Protein AF-X1HQ30-F1 (afdb_monomer_lite)

Structure (mmCIF, N/CA/C/O backbone):
data_AF-X1HQ30-F1
#
_entry.id   AF-X1HQ30-F1
#
loop_
_atom_site.group_PDB
_atom_site.id
_atom_site.type_symbol
_atom_site.label_atom_id
_atom_site.label_alt_id
_atom_site.label_comp_id
_atom_site.label_asym_id
_atom_site.label_entity_id
_atom_site.label_seq_id
_atom_site.pdbx_PDB_ins_code
_atom_site.Cartn_x
_atom_site.Cartn_y
_atom_site.Cartn_z
_atom_site.occupancy
_atom_site.B_iso_or_equiv
_atom_site.auth_seq_id
_atom_site.auth_comp_id
_atom_site.auth_asym_id
_atom_site.auth_atom_id
_atom_site.pdbx_PDB_model_num
ATOM 1 N N . LEU A 1 1 ? -11.197 10.246 1.905 1.00 65.50 1 LEU A N 1
ATOM 2 C CA . LEU A 1 1 ? -10.714 9.063 2.663 1.00 65.50 1 LEU A CA 1
ATOM 3 C C . LEU A 1 1 ? -10.738 9.294 4.175 1.00 65.50 1 LEU A C 1
ATOM 5 O O . LEU A 1 1 ? -11.510 8.618 4.845 1.00 65.50 1 LEU A O 1
ATOM 9 N N . SER A 1 2 ? -9.974 10.256 4.706 1.00 66.56 2 SER A N 1
ATOM 10 C CA . SER A 1 2 ? -9.895 10.523 6.158 1.00 66.56 2 SER A CA 1
ATOM 11 C C . SER A 1 2 ? -11.260 10.817 6.804 1.00 66.56 2 SER A C 1
ATOM 13 O O . SER A 1 2 ? -11.662 10.120 7.731 1.00 66.56 2 SER A O 1
ATOM 15 N N . PHE A 1 3 ? -12.043 11.737 6.224 1.00 69.75 3 PHE A N 1
ATOM 16 C CA . PHE A 1 3 ? -13.371 12.104 6.735 1.00 69.75 3 PHE A CA 1
ATOM 17 C C . PHE A 1 3 ? -14.317 10.905 6.902 1.00 69.75 3 PHE A C 1
ATOM 19 O O . PHE A 1 3 ? -14.949 10.760 7.944 1.00 69.75 3 PHE A O 1
ATOM 26 N N . ILE A 1 4 ? -14.377 10.013 5.906 1.00 72.12 4 ILE A N 1
ATOM 27 C CA . ILE A 1 4 ? -15.243 8.824 5.938 1.00 72.12 4 ILE A CA 1
ATOM 28 C C . ILE A 1 4 ? -14.815 7.893 7.077 1.00 72.12 4 ILE A C 1
ATOM 30 O O . ILE A 1 4 ? -15.639 7.545 7.921 1.00 72.12 4 ILE A O 1
ATOM 34 N N . ASN A 1 5 ? -13.525 7.562 7.157 1.00 76.88 5 ASN A N 1
ATOM 35 C CA . ASN A 1 5 ? -12.996 6.660 8.183 1.00 76.88 5 ASN A CA 1
ATOM 36 C C . ASN A 1 5 ? -13.192 7.223 9.598 1.00 76.88 5 ASN A C 1
ATOM 38 O O . ASN A 1 5 ? -13.652 6.520 10.494 1.00 76.88 5 ASN A O 1
ATOM 42 N N . LEU A 1 6 ? -12.923 8.512 9.796 1.00 69.50 6 LEU A N 1
ATOM 43 C CA . LEU A 1 6 ? -13.102 9.179 11.086 1.00 69.50 6 LEU A CA 1
ATOM 44 C C . LEU A 1 6 ? -14.576 9.350 11.460 1.00 69.50 6 LEU A C 1
ATOM 46 O O . LEU A 1 6 ? -14.932 9.248 12.632 1.00 69.50 6 LEU A O 1
ATOM 50 N N . SER A 1 7 ? -15.455 9.568 10.479 1.00 66.69 7 SER A N 1
ATOM 51 C CA . SER A 1 7 ? -16.901 9.612 10.714 1.00 66.69 7 SER A CA 1
ATOM 52 C C . SER A 1 7 ? -17.443 8.250 11.152 1.00 66.69 7 SER A C 1
ATOM 54 O O . SER A 1 7 ? -18.252 8.181 12.078 1.00 66.69 7 SER A O 1
ATOM 56 N N . PHE A 1 8 ? -16.940 7.165 10.556 1.00 68.50 8 PHE A N 1
ATOM 57 C CA . PHE A 1 8 ? -17.274 5.799 10.942 1.00 68.50 8 PHE A CA 1
ATOM 58 C C . PHE A 1 8 ? -16.720 5.483 12.338 1.00 68.50 8 PHE A C 1
ATOM 60 O O . PHE A 1 8 ? -17.457 5.019 13.204 1.00 68.50 8 PHE A O 1
ATOM 67 N N . ALA A 1 9 ? -15.461 5.842 12.610 1.00 66.25 9 ALA A N 1
ATOM 68 C CA . ALA A 1 9 ? -14.852 5.699 13.931 1.00 66.25 9 ALA A CA 1
ATOM 69 C C . ALA A 1 9 ? -15.630 6.453 15.017 1.00 66.25 9 ALA A C 1
ATOM 71 O O . ALA A 1 9 ? -15.835 5.925 16.106 1.00 66.25 9 ALA A O 1
ATOM 72 N N . ARG A 1 10 ? -16.135 7.653 14.710 1.00 69.56 10 ARG A N 1
ATOM 73 C CA . ARG A 1 10 ? -17.009 8.398 15.617 1.00 69.56 10 ARG A CA 1
ATOM 74 C C . ARG A 1 10 ? -18.350 7.695 15.839 1.00 69.56 10 ARG A C 1
ATOM 76 O O . ARG A 1 10 ? -18.799 7.651 16.975 1.00 69.56 10 ARG A O 1
ATOM 83 N N . ARG A 1 11 ? -18.999 7.198 14.781 1.00 69.00 11 ARG A N 1
ATOM 84 C CA . ARG A 1 11 ? -20.345 6.601 14.857 1.00 69.00 11 ARG A CA 1
ATOM 85 C C . ARG A 1 11 ? -20.377 5.303 15.664 1.00 69.00 11 ARG A C 1
ATOM 87 O O . ARG A 1 11 ? -21.359 5.053 16.346 1.00 69.00 11 ARG A O 1
ATOM 94 N N . PHE A 1 12 ? -19.331 4.489 15.562 1.00 65.06 12 PHE A N 1
ATOM 95 C CA . PHE A 1 12 ? -19.244 3.182 16.228 1.00 65.06 12 PHE A CA 1
ATOM 96 C C . PHE A 1 12 ? -18.398 3.203 17.501 1.00 65.06 12 PHE A C 1
ATOM 98 O O . PHE A 1 12 ? -18.083 2.155 18.058 1.00 65.06 12 PHE A O 1
ATOM 105 N N . ALA A 1 13 ? -18.009 4.392 17.949 1.00 58.22 13 ALA A N 1
ATOM 106 C CA . ALA A 1 13 ? -17.401 4.571 19.247 1.00 58.22 13 ALA A CA 1
ATOM 107 C C . ALA A 1 13 ? -18.463 4.398 20.346 1.00 58.22 13 ALA A C 1
ATOM 109 O O . ALA A 1 13 ? -19.413 5.181 20.349 1.00 58.22 13 ALA A O 1
ATOM 110 N N . PRO A 1 14 ? -18.316 3.438 21.273 1.00 55.00 14 PRO A N 1
ATOM 111 C CA . PRO A 1 14 ? -19.251 3.301 22.383 1.00 55.00 14 PRO A CA 1
ATOM 112 C C . PRO A 1 14 ? -19.205 4.549 23.280 1.00 55.00 14 PRO A C 1
ATOM 114 O O . PRO A 1 14 ? -18.127 5.048 23.612 1.00 55.00 14 PRO A O 1
ATOM 117 N N . GLU A 1 15 ? -20.374 5.066 23.658 1.00 51.09 15 GLU A N 1
ATOM 118 C CA . GLU A 1 15 ? -20.505 6.012 24.769 1.00 51.09 15 GLU A CA 1
ATOM 119 C C . GLU A 1 15 ? -20.372 5.213 26.068 1.00 51.09 15 GLU A C 1
ATOM 121 O O . GLU A 1 15 ? -21.069 4.219 26.255 1.00 51.09 15 GLU A O 1
ATOM 126 N N . PHE A 1 16 ? -19.438 5.591 26.941 1.00 52.75 16 PHE A N 1
ATOM 127 C CA . PHE A 1 16 ? -19.194 4.856 28.180 1.00 52.75 16 PHE A CA 1
ATOM 128 C C . PHE A 1 16 ? -19.519 5.722 29.398 1.00 52.75 16 PHE A C 1
ATOM 130 O O . PHE A 1 16 ? -18.969 6.813 29.549 1.00 52.75 16 PHE A O 1
ATOM 137 N N . GLN A 1 17 ? -20.373 5.192 30.274 1.00 42.47 17 GLN A N 1
ATOM 138 C CA . GLN A 1 17 ? -20.602 5.649 31.643 1.00 42.47 17 GLN A CA 1
ATOM 139 C C . GLN A 1 17 ? -19.775 4.745 32.569 1.00 42.47 17 GLN A C 1
ATOM 141 O O . GLN A 1 17 ? -20.072 3.560 32.683 1.00 42.47 17 GLN A O 1
ATOM 146 N N . VAL A 1 18 ? -18.696 5.264 33.167 1.00 51.53 18 VAL A N 1
ATOM 147 C CA . VAL A 1 18 ? -17.973 4.542 34.229 1.00 51.53 18 VAL A CA 1
ATOM 148 C C . VAL A 1 18 ? -18.493 5.042 35.574 1.00 51.53 18 VA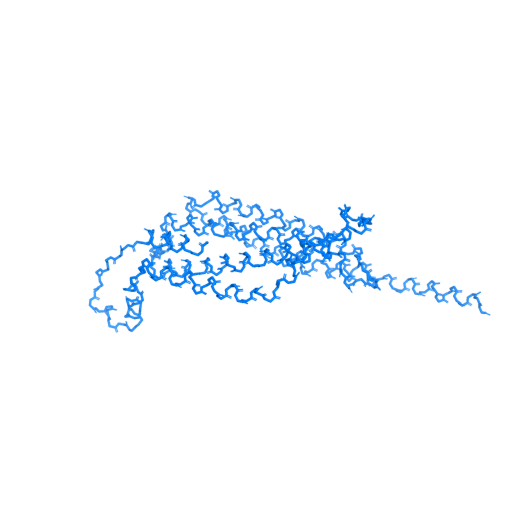L A C 1
ATOM 150 O O . VAL A 1 18 ? -18.324 6.223 35.879 1.00 51.53 18 VAL A O 1
ATOM 153 N N . GLU A 1 19 ? -19.065 4.158 36.389 1.00 48.59 19 GLU A N 1
ATOM 154 C CA . GLU A 1 19 ? -19.087 4.339 37.843 1.00 48.59 19 GLU A CA 1
ATOM 155 C C . GLU A 1 19 ? -17.699 3.936 38.360 1.00 48.59 19 GLU A C 1
ATOM 157 O O . GLU A 1 19 ? -17.362 2.757 38.418 1.00 48.59 19 GLU A O 1
ATOM 162 N N . ILE A 1 20 ? -16.839 4.926 38.614 1.00 56.00 20 ILE A N 1
ATOM 163 C CA . ILE A 1 20 ? -15.506 4.731 39.209 1.00 56.00 20 ILE A CA 1
ATOM 164 C C . ILE A 1 20 ? -15.663 4.946 40.716 1.00 56.00 20 ILE A C 1
ATOM 166 O O . ILE A 1 20 ? -16.215 5.974 41.115 1.00 56.00 20 ILE A O 1
ATOM 170 N N . GLY A 1 21 ? -15.186 4.011 41.543 1.00 59.81 21 GLY A N 1
ATOM 171 C CA . GLY A 1 21 ? -15.091 4.208 42.995 1.00 59.81 21 GLY A CA 1
ATOM 172 C C . GLY A 1 21 ? -14.141 5.364 43.329 1.00 59.81 21 GLY A C 1
ATOM 173 O O . GLY A 1 21 ? -13.142 5.557 42.636 1.00 59.81 21 GLY A O 1
ATOM 174 N N . GLN A 1 22 ? -14.455 6.160 44.356 1.00 57.16 22 GLN A N 1
ATOM 175 C CA . GLN A 1 22 ? -13.731 7.403 44.683 1.00 57.16 22 GLN A CA 1
ATOM 176 C C . GLN A 1 22 ? -12.206 7.209 44.818 1.00 57.16 22 GLN A C 1
ATOM 178 O O . GLN A 1 22 ? -11.436 8.086 44.438 1.00 57.16 22 GLN A O 1
ATOM 183 N N . ASP A 1 23 ? -11.778 6.034 45.261 1.00 60.72 23 ASP A N 1
ATOM 184 C CA . ASP A 1 23 ? -10.401 5.658 45.580 1.00 60.72 23 ASP A CA 1
ATOM 185 C C . ASP A 1 23 ? -9.520 5.428 44.329 1.00 60.72 23 ASP A C 1
ATOM 187 O O . ASP A 1 23 ? -8.306 5.629 44.366 1.00 60.72 23 ASP A O 1
ATOM 191 N N . GLU A 1 24 ? -10.111 5.063 43.184 1.00 58.62 24 GLU A N 1
ATOM 192 C CA . GLU A 1 24 ? -9.398 4.972 41.896 1.00 58.62 24 GLU A CA 1
ATOM 193 C C . GLU A 1 24 ? -9.264 6.348 41.213 1.00 58.62 24 GLU A C 1
ATOM 195 O O . GLU A 1 24 ? -8.427 6.539 40.331 1.00 58.62 24 GLU A O 1
ATOM 200 N N . PHE A 1 25 ? -10.057 7.341 41.630 1.00 58.59 25 PHE A N 1
ATOM 201 C CA . PHE A 1 25 ? -10.135 8.657 40.987 1.00 58.59 25 PHE A CA 1
ATOM 202 C C . PHE A 1 25 ? -8.908 9.553 41.241 1.00 58.59 25 PHE A C 1
ATOM 204 O O . PHE A 1 25 ? -8.604 10.446 40.444 1.00 58.59 25 PHE A O 1
ATOM 211 N N . GLU A 1 26 ? -8.176 9.317 42.330 1.00 63.12 26 GLU A N 1
ATOM 212 C CA . GLU A 1 26 ? -7.021 10.136 42.719 1.00 63.12 26 GLU A CA 1
ATOM 213 C C . GLU A 1 26 ? -5.741 9.812 41.936 1.00 63.12 26 GLU A C 1
ATOM 215 O O . GLU A 1 26 ? -4.776 10.577 41.979 1.00 63.12 26 GLU A O 1
ATOM 220 N N . ARG A 1 27 ? -5.710 8.716 41.165 1.00 72.19 27 ARG A N 1
ATOM 221 C CA . ARG A 1 27 ? -4.519 8.374 40.382 1.00 72.19 27 ARG A CA 1
ATOM 222 C C . ARG A 1 27 ? -4.357 9.326 39.183 1.00 72.19 27 ARG A C 1
ATOM 224 O O . ARG A 1 27 ? -5.263 9.408 38.349 1.00 72.19 27 ARG A O 1
ATOM 231 N N . PRO A 1 28 ? -3.195 9.989 39.012 1.00 72.31 28 PRO A N 1
ATOM 232 C CA . PRO A 1 28 ? -2.979 10.965 37.935 1.00 72.31 28 PRO A CA 1
ATOM 233 C C . PRO A 1 28 ? -3.092 10.344 36.534 1.00 72.31 28 PRO A C 1
ATOM 235 O O . PRO A 1 28 ? -3.545 10.993 35.592 1.00 72.31 28 PRO A O 1
ATOM 238 N N . GLU A 1 29 ? -2.750 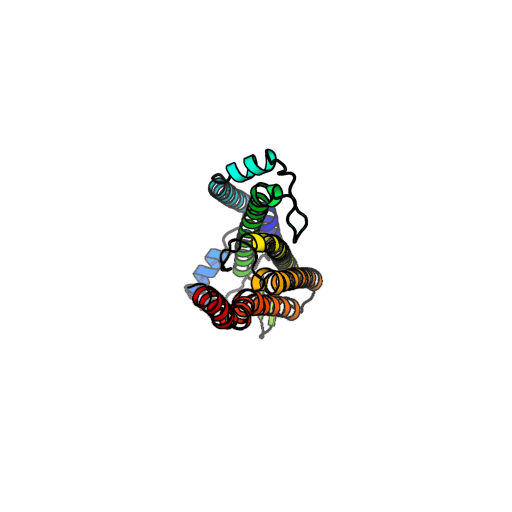9.061 36.405 1.00 70.88 29 GLU A N 1
ATOM 239 C CA . GLU A 1 29 ? -2.985 8.261 35.201 1.00 70.88 29 GLU A CA 1
ATOM 240 C C . GLU A 1 29 ? -4.475 8.239 34.824 1.00 70.88 29 GLU A C 1
ATOM 242 O O . GLU A 1 29 ? -4.830 8.619 33.708 1.00 70.88 29 GLU A O 1
ATOM 247 N N . ILE A 1 30 ? -5.364 7.898 35.762 1.00 69.00 30 ILE A N 1
ATOM 248 C CA . ILE A 1 30 ? -6.814 7.784 35.535 1.00 69.00 30 ILE A CA 1
ATOM 249 C C . ILE A 1 30 ? -7.432 9.148 35.185 1.00 69.00 30 ILE A C 1
ATOM 251 O O . ILE A 1 30 ? -8.316 9.223 34.325 1.00 69.00 30 ILE A O 1
ATOM 255 N N . GLN A 1 31 ? -6.923 10.241 35.761 1.00 69.00 31 GLN A N 1
ATOM 256 C CA . GLN A 1 31 ? -7.356 11.603 35.427 1.00 69.00 31 GLN A CA 1
ATOM 257 C C . GLN A 1 31 ? -6.972 12.011 33.999 1.00 69.00 31 GLN A C 1
ATOM 259 O O . GLN A 1 31 ? -7.824 12.519 33.260 1.00 69.00 31 GLN A O 1
ATOM 264 N N . LEU A 1 32 ? -5.731 11.740 33.570 1.00 67.06 32 LEU A N 1
ATOM 265 C CA . LEU A 1 32 ? -5.300 11.975 32.189 1.00 67.06 32 LEU A CA 1
ATOM 266 C C . LEU A 1 32 ? -6.169 11.170 31.211 1.00 67.06 32 LEU A C 1
ATOM 268 O O . LEU A 1 32 ? -6.687 11.735 30.246 1.00 67.06 32 LEU A O 1
ATOM 272 N N . TYR A 1 33 ? -6.418 9.890 31.498 1.00 64.19 33 TYR A N 1
ATOM 273 C CA . TYR A 1 33 ? -7.290 9.043 30.679 1.00 64.19 33 TYR A CA 1
ATOM 274 C C . TYR A 1 33 ? -8.718 9.592 30.569 1.00 64.19 33 TYR A C 1
ATOM 276 O O . TYR A 1 33 ? -9.240 9.712 29.458 1.00 64.19 33 TYR A O 1
ATOM 284 N N . LYS A 1 34 ? -9.342 9.989 31.686 1.00 65.31 34 LYS A N 1
ATOM 285 C CA . LYS A 1 34 ? -10.699 10.559 31.682 1.00 65.31 34 LYS A CA 1
ATOM 286 C C . LYS A 1 34 ? -10.753 11.885 30.918 1.00 65.31 34 LYS A C 1
ATOM 288 O O . LYS A 1 34 ? -11.710 12.120 30.181 1.00 65.31 34 LYS A O 1
ATOM 293 N N . SER A 1 35 ? -9.718 12.723 31.034 1.00 67.62 35 SER A N 1
ATOM 294 C CA . SER A 1 35 ? -9.625 13.980 30.280 1.00 67.62 35 SER A CA 1
ATOM 295 C C . SER A 1 35 ? -9.568 13.745 28.766 1.00 67.62 35 SER A C 1
ATOM 297 O O . SER A 1 35 ? -10.307 14.394 28.028 1.00 67.62 35 SER A O 1
ATOM 299 N N . LEU A 1 36 ? -8.789 12.755 28.308 1.00 65.75 36 LEU A N 1
ATOM 300 C CA . LEU A 1 36 ? -8.698 12.362 26.899 1.00 65.75 36 LEU A CA 1
ATOM 301 C C . LEU A 1 36 ? -10.006 11.745 26.386 1.00 65.75 36 LEU A C 1
ATOM 303 O O . LEU A 1 36 ? -10.394 11.972 25.240 1.00 65.75 36 LEU A O 1
ATOM 307 N N . GLN A 1 37 ? -10.711 10.994 27.233 1.00 64.12 37 GLN A N 1
ATOM 308 C CA . GLN A 1 37 ? -11.991 10.368 26.900 1.00 64.12 37 GLN A CA 1
ATOM 309 C C . GLN A 1 37 ? -13.142 11.380 26.799 1.00 64.12 37 GLN A C 1
ATOM 311 O O . GLN A 1 37 ? -14.031 11.216 25.963 1.00 64.12 37 GLN A O 1
ATOM 316 N N . ASN A 1 38 ? -13.116 12.441 27.612 1.00 64.62 38 ASN A N 1
ATOM 317 C CA . ASN A 1 38 ? -14.123 13.504 27.589 1.00 64.62 38 ASN A CA 1
ATOM 318 C C . ASN A 1 38 ? -13.999 14.427 26.358 1.00 64.62 38 ASN A C 1
ATOM 320 O O . ASN A 1 38 ? -14.866 15.268 26.115 1.00 64.62 38 ASN A O 1
ATOM 324 N N . ILE A 1 39 ? -12.942 14.273 25.549 1.00 66.50 39 ILE A N 1
ATOM 325 C CA . ILE A 1 39 ? -12.799 14.984 24.276 1.00 66.50 39 ILE A CA 1
ATOM 326 C C . ILE A 1 39 ? -13.891 14.496 23.316 1.00 66.50 39 ILE A C 1
ATOM 328 O O . ILE A 1 39 ? -13.793 13.450 22.665 1.00 66.50 39 ILE A O 1
ATOM 332 N N . GLN A 1 40 ? -14.953 15.289 23.192 1.00 67.31 40 GLN A N 1
ATOM 333 C CA . GLN A 1 40 ? -16.014 15.031 22.230 1.00 67.31 40 GLN A CA 1
ATOM 334 C C . GLN A 1 40 ? -15.485 15.207 20.803 1.00 67.31 40 GLN A C 1
ATOM 336 O O . GLN A 1 40 ? -15.272 16.319 20.315 1.00 67.31 40 GLN A O 1
ATOM 341 N N . ILE A 1 41 ? -15.311 14.088 20.094 1.00 68.56 41 ILE A N 1
ATOM 342 C CA . ILE A 1 41 ? -14.966 14.086 18.667 1.00 68.56 41 ILE A CA 1
ATOM 343 C C . ILE A 1 41 ? -16.177 14.589 17.868 1.00 68.56 41 ILE A C 1
ATOM 345 O O . ILE A 1 41 ? -17.013 13.813 17.409 1.00 68.56 41 ILE A O 1
ATOM 349 N N . ASN A 1 42 ? -16.294 15.908 17.721 1.00 76.31 42 ASN A N 1
ATOM 350 C CA . ASN A 1 42 ? -17.393 16.569 17.018 1.00 76.31 42 ASN A CA 1
ATOM 351 C C . ASN A 1 42 ? -17.205 16.565 15.490 1.00 76.31 42 ASN A C 1
ATOM 353 O O . ASN A 1 42 ? -16.111 16.331 14.980 1.00 76.31 42 ASN A O 1
ATOM 357 N N . LYS A 1 43 ? -18.279 16.840 14.720 1.00 74.44 43 LYS A N 1
ATOM 358 C CA . LYS A 1 43 ? -18.234 16.775 13.235 1.00 74.44 43 LYS A CA 1
ATOM 359 C C . LYS A 1 43 ? -17.202 17.776 12.706 1.00 74.44 43 LYS A C 1
ATOM 361 O O . LYS A 1 43 ? -16.465 17.466 11.779 1.00 74.44 43 LYS A O 1
ATOM 366 N N . LYS A 1 44 ? -17.116 18.936 13.367 1.00 78.56 44 LYS A N 1
ATOM 367 C CA . LYS A 1 44 ? -16.135 19.989 13.094 1.00 78.56 44 LYS A CA 1
ATOM 368 C C . LYS A 1 44 ? -14.697 19.514 13.318 1.00 78.56 44 LYS A C 1
ATOM 370 O O . LYS A 1 44 ? -13.867 19.762 12.459 1.00 78.56 44 LYS A O 1
ATOM 375 N N . PHE A 1 45 ? -14.410 18.784 14.401 1.00 79.88 45 PHE A N 1
ATOM 376 C CA . PHE A 1 45 ? -13.068 18.240 14.647 1.00 79.88 45 PHE A CA 1
ATOM 377 C C . PHE A 1 45 ? -12.646 17.277 13.534 1.00 79.88 45 PHE A C 1
ATOM 379 O O . PHE A 1 45 ? -11.568 17.420 12.970 1.00 79.88 45 PHE A O 1
ATOM 386 N N . VAL A 1 46 ? -13.527 16.342 13.160 1.00 79.31 46 VAL A N 1
ATOM 387 C CA . VAL A 1 46 ? -13.256 15.387 12.074 1.00 79.31 46 VAL A CA 1
ATOM 388 C C . VAL A 1 46 ? -13.003 16.103 10.745 1.00 79.31 46 VAL A C 1
ATOM 390 O O . VAL A 1 46 ? -12.093 15.717 10.011 1.00 79.31 46 VAL A O 1
ATOM 393 N N . LEU A 1 47 ? -13.779 17.148 10.441 1.00 80.88 47 LEU A N 1
ATOM 394 C CA . LEU A 1 47 ? -13.587 17.978 9.250 1.00 80.88 47 LEU A CA 1
ATOM 395 C C . LEU A 1 47 ? -12.238 18.702 9.274 1.00 80.88 47 LEU A C 1
ATOM 397 O O . LEU A 1 47 ? -11.465 18.545 8.334 1.00 80.88 47 LEU A O 1
ATOM 401 N N . TRP A 1 48 ? -11.932 19.433 10.348 1.00 83.88 48 TRP A N 1
ATOM 402 C CA . TRP A 1 48 ? -10.685 20.193 10.478 1.00 83.88 48 TRP A CA 1
ATOM 403 C C . TRP A 1 48 ? -9.455 19.295 10.433 1.00 83.88 48 TRP A C 1
ATOM 405 O O . TRP A 1 48 ? -8.518 19.567 9.691 1.00 83.88 48 TRP A O 1
ATOM 415 N N . PHE A 1 49 ? -9.483 18.175 11.150 1.00 82.06 49 PHE A N 1
ATOM 416 C CA . PHE A 1 49 ? -8.396 17.206 11.128 1.00 82.06 49 PHE A CA 1
ATOM 417 C C . PHE A 1 49 ? -8.212 16.582 9.735 1.00 82.06 49 PHE A C 1
ATOM 419 O O . PHE A 1 49 ? -7.090 16.457 9.247 1.00 82.06 49 PHE A O 1
ATOM 426 N N . SER A 1 50 ? -9.312 16.248 9.050 1.00 84.50 50 SER A N 1
ATOM 427 C CA . SER A 1 50 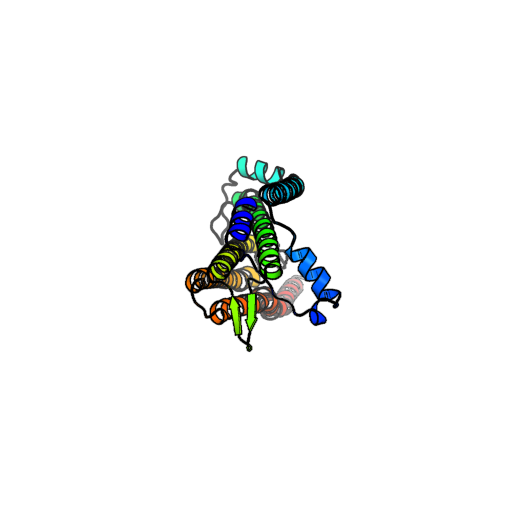? -9.255 15.748 7.669 1.00 84.50 50 SER A CA 1
ATOM 428 C C . SER A 1 50 ? -8.683 16.784 6.704 1.00 84.50 50 SER A C 1
ATOM 430 O O . SER A 1 50 ? -7.933 16.411 5.804 1.00 84.50 50 SER A O 1
ATOM 432 N N . LEU A 1 51 ? -9.024 18.062 6.890 1.00 87.81 51 LEU A N 1
ATOM 433 C CA . LEU A 1 51 ? -8.527 19.165 6.075 1.00 87.81 51 LEU A CA 1
ATOM 434 C C . LEU A 1 51 ? -7.024 19.374 6.281 1.00 87.81 51 LEU A C 1
ATOM 436 O O . LEU A 1 51 ? -6.296 19.484 5.302 1.00 87.81 51 LEU A O 1
ATOM 440 N N . ILE A 1 52 ? -6.551 19.351 7.530 1.00 87.56 52 ILE A N 1
ATOM 441 C CA . ILE A 1 52 ? -5.122 19.477 7.857 1.00 87.56 52 ILE A CA 1
ATOM 442 C C . ILE A 1 52 ? -4.320 18.344 7.213 1.00 87.56 52 ILE A C 1
ATOM 444 O O . ILE A 1 52 ? -3.318 18.605 6.553 1.00 87.56 52 ILE A O 1
ATOM 448 N N . ILE A 1 53 ? -4.783 17.093 7.336 1.00 85.12 53 ILE A N 1
ATOM 449 C CA . ILE A 1 53 ? -4.123 15.953 6.682 1.00 85.12 53 ILE A CA 1
ATOM 450 C C . ILE A 1 53 ? -4.120 16.121 5.162 1.00 85.12 53 ILE A C 1
ATOM 452 O O . ILE A 1 53 ? -3.106 15.846 4.526 1.00 85.12 53 ILE A O 1
ATOM 456 N N . ALA A 1 54 ? -5.237 16.556 4.572 1.00 86.50 54 ALA A N 1
ATOM 457 C CA . ALA A 1 54 ? -5.330 16.755 3.130 1.00 86.50 54 ALA A CA 1
ATOM 458 C C . ALA A 1 54 ? -4.360 17.839 2.636 1.00 86.50 54 ALA A C 1
ATOM 460 O O . ALA A 1 54 ? -3.683 17.625 1.634 1.00 86.50 54 ALA A O 1
ATOM 461 N N . LEU A 1 55 ? -4.247 18.958 3.357 1.00 88.44 55 LEU A N 1
ATOM 462 C CA . LEU A 1 55 ? -3.307 20.034 3.042 1.00 88.44 55 LEU A CA 1
ATOM 463 C C . LEU A 1 55 ? -1.856 19.580 3.194 1.00 88.44 55 LEU A C 1
ATOM 465 O O . LEU A 1 55 ? -1.057 19.807 2.293 1.00 88.44 55 LEU A O 1
ATOM 469 N N . PHE A 1 56 ? -1.524 18.890 4.288 1.00 87.44 56 PHE A N 1
ATOM 470 C CA . PHE A 1 56 ? -0.177 18.368 4.513 1.00 87.44 56 PHE A CA 1
ATOM 471 C C . PHE A 1 56 ? 0.238 17.375 3.418 1.00 87.44 56 PHE A C 1
ATOM 473 O O . PHE A 1 56 ? 1.320 17.491 2.850 1.00 87.44 56 PHE A O 1
ATOM 480 N N . MET A 1 57 ? -0.652 16.442 3.067 1.00 83.75 57 MET A N 1
ATOM 481 C CA . MET A 1 57 ? -0.441 15.489 1.972 1.00 83.75 57 MET A CA 1
ATOM 482 C C . MET A 1 57 ? -0.283 16.190 0.622 1.00 83.75 57 MET A C 1
ATOM 484 O O . MET A 1 57 ? 0.622 15.855 -0.137 1.00 83.75 57 MET A O 1
ATOM 488 N N . GLY A 1 58 ? -1.154 17.158 0.325 1.00 84.62 58 GLY A N 1
ATOM 489 C CA . GLY A 1 58 ? -1.107 17.917 -0.922 1.00 84.62 58 GLY A CA 1
ATOM 490 C C . GLY A 1 58 ? 0.176 18.734 -1.055 1.00 84.62 58 GLY A C 1
ATOM 491 O O . GLY A 1 58 ? 0.778 18.752 -2.123 1.00 84.62 58 GLY A O 1
ATOM 492 N N . PHE A 1 59 ? 0.632 19.353 0.034 1.00 85.94 59 PHE A N 1
ATOM 493 C CA . PHE A 1 59 ? 1.870 20.126 0.046 1.00 85.94 59 PHE A CA 1
ATOM 494 C C . PHE A 1 59 ? 3.107 19.229 -0.080 1.00 85.94 59 PHE A C 1
ATOM 496 O O . PHE A 1 59 ? 3.989 19.515 -0.885 1.00 85.94 59 PHE A O 1
ATOM 503 N N . SER A 1 60 ? 3.147 18.112 0.657 1.00 81.62 60 SER A N 1
ATOM 504 C CA . SER A 1 60 ? 4.267 17.162 0.624 1.00 81.62 60 SER A CA 1
ATOM 505 C C . SER A 1 60 ? 4.500 16.575 -0.769 1.00 81.62 60 SER A C 1
ATOM 507 O O . SER A 1 60 ? 5.646 16.381 -1.164 1.00 81.62 60 SER A O 1
ATOM 509 N N . GLU A 1 61 ? 3.430 16.288 -1.512 1.00 81.94 61 GLU A N 1
ATOM 510 C CA . GLU A 1 61 ? 3.513 15.659 -2.836 1.00 81.94 61 GLU A CA 1
ATOM 511 C C . GLU A 1 61 ? 3.417 16.655 -4.000 1.00 81.94 61 GLU A C 1
ATOM 513 O O . GLU A 1 61 ? 3.588 16.270 -5.158 1.00 81.94 61 GLU A O 1
ATOM 518 N N . GLY A 1 62 ? 3.195 17.944 -3.718 1.00 78.69 62 GLY A N 1
ATOM 519 C CA . GLY A 1 62 ? 3.148 19.000 -4.734 1.00 78.69 62 GLY A CA 1
ATOM 520 C C . GLY A 1 62 ? 4.459 19.143 -5.515 1.00 78.69 62 GLY A C 1
ATOM 521 O O . GLY A 1 62 ? 4.454 19.538 -6.678 1.00 78.69 62 GLY A O 1
ATOM 522 N N . THR A 1 63 ? 5.582 18.735 -4.920 1.00 78.12 63 THR A N 1
ATOM 523 C CA . THR A 1 63 ? 6.908 18.696 -5.560 1.00 78.12 63 THR A CA 1
ATOM 524 C C . THR A 1 63 ? 7.045 17.595 -6.617 1.00 78.12 63 THR A C 1
ATOM 526 O O . THR A 1 63 ? 7.934 17.669 -7.458 1.00 78.12 63 THR A O 1
ATOM 529 N N . SER A 1 64 ? 6.153 16.597 -6.633 1.00 84.12 64 SER A N 1
ATOM 530 C CA . SER A 1 64 ? 6.168 15.479 -7.590 1.00 84.12 64 SER A CA 1
ATOM 531 C C . SER A 1 64 ? 5.322 15.730 -8.850 1.00 84.12 64 SER A C 1
ATOM 533 O O . SER A 1 64 ? 5.072 14.789 -9.607 1.00 84.12 64 SER A O 1
ATOM 535 N N . TRP A 1 65 ? 4.888 16.972 -9.105 1.00 86.12 65 TRP A N 1
ATOM 536 C CA . TRP A 1 65 ? 4.057 17.336 -10.265 1.00 86.12 65 TRP A CA 1
ATOM 537 C C . TRP A 1 65 ? 4.669 16.898 -11.607 1.00 86.12 65 TRP A C 1
ATOM 539 O O . TRP A 1 65 ? 3.947 16.492 -12.518 1.00 86.12 65 TRP A O 1
ATOM 549 N N . GLU A 1 66 ? 5.999 16.900 -11.704 1.00 88.31 66 GLU A N 1
ATOM 550 C CA . GLU A 1 66 ? 6.738 16.481 -12.893 1.00 88.31 66 GLU A CA 1
ATOM 551 C C . GLU A 1 66 ? 6.432 15.024 -13.276 1.00 88.31 66 GLU A C 1
ATOM 553 O O . GLU A 1 66 ? 6.172 14.733 -14.441 1.00 88.31 66 GLU A O 1
ATOM 558 N N . LYS A 1 67 ? 6.340 14.107 -12.300 1.00 87.12 67 LYS A N 1
ATOM 559 C CA . LYS A 1 67 ? 6.015 12.688 -12.551 1.00 87.12 67 LYS A CA 1
ATOM 560 C C . LYS A 1 67 ? 4.635 12.524 -13.188 1.00 87.12 67 LYS A C 1
ATOM 562 O O . LYS A 1 67 ? 4.426 11.625 -13.999 1.00 87.12 67 LYS A O 1
ATOM 567 N N . ILE A 1 68 ? 3.693 13.389 -12.814 1.00 89.50 68 ILE A N 1
ATOM 568 C CA . ILE A 1 68 ? 2.336 13.410 -13.364 1.00 89.50 68 ILE A CA 1
ATOM 569 C C . ILE A 1 68 ? 2.376 13.926 -14.806 1.00 89.50 68 ILE A C 1
ATOM 571 O O . ILE A 1 68 ? 1.797 13.311 -15.699 1.00 89.50 68 ILE A O 1
ATOM 575 N N . LEU A 1 69 ? 3.099 15.021 -15.049 1.00 91.75 69 LEU A N 1
ATOM 576 C CA . LEU A 1 69 ? 3.237 15.611 -16.379 1.00 91.75 69 LEU A CA 1
ATOM 577 C C . LEU A 1 69 ? 3.916 14.645 -17.363 1.00 91.75 69 LEU A C 1
ATOM 579 O O . LEU A 1 69 ? 3.423 14.450 -18.474 1.00 91.75 69 LEU A O 1
ATOM 583 N N . ILE A 1 70 ? 5.005 14.006 -16.931 1.00 91.88 70 ILE A N 1
ATOM 584 C CA . ILE A 1 70 ? 5.742 12.997 -17.696 1.00 91.88 70 ILE A CA 1
ATOM 585 C C . ILE A 1 70 ? 4.839 11.806 -18.037 1.00 91.88 70 ILE A C 1
ATOM 587 O O . ILE A 1 70 ? 4.869 11.314 -19.161 1.00 91.88 70 ILE A O 1
ATOM 591 N N . TYR A 1 71 ? 3.997 11.357 -17.102 1.00 92.94 71 TYR A N 1
ATOM 592 C CA . TYR A 1 71 ? 3.053 10.269 -17.359 1.00 92.94 71 TYR A CA 1
ATOM 593 C C . TYR A 1 71 ? 2.035 10.615 -18.448 1.00 92.94 71 TYR A C 1
ATOM 595 O O . TYR A 1 71 ? 1.768 9.795 -19.328 1.00 92.94 71 TYR A O 1
ATOM 603 N N . PHE A 1 72 ? 1.465 11.821 -18.398 1.00 93.62 72 PHE A N 1
ATOM 604 C CA . PHE A 1 72 ? 0.481 12.261 -19.386 1.00 93.62 72 PHE A CA 1
ATOM 605 C C . PHE A 1 72 ? 1.095 12.523 -20.762 1.00 93.62 72 PHE A C 1
ATOM 607 O O . PHE A 1 72 ? 0.438 12.270 -21.767 1.00 93.62 72 PHE A O 1
ATOM 614 N N . ASN A 1 73 ? 2.355 12.959 -20.812 1.00 94.06 73 ASN A N 1
ATOM 615 C CA . ASN A 1 73 ? 3.096 13.216 -22.051 1.00 94.06 73 ASN A CA 1
ATOM 616 C C . ASN A 1 73 ? 4.032 12.059 -22.433 1.00 94.06 73 ASN A C 1
ATOM 618 O O . ASN A 1 73 ? 5.027 12.258 -23.128 1.00 94.06 73 ASN A O 1
ATOM 622 N N . ARG A 1 74 ? 3.742 10.842 -21.961 1.00 92.56 74 ARG A N 1
ATOM 623 C CA . ARG A 1 74 ? 4.571 9.666 -22.236 1.00 92.56 74 ARG A CA 1
ATOM 624 C C . ARG A 1 74 ? 4.612 9.347 -23.732 1.00 92.56 74 ARG A C 1
ATOM 626 O O . ARG A 1 74 ? 3.585 9.365 -24.410 1.00 92.56 74 ARG A O 1
ATOM 633 N N . THR A 1 75 ? 5.782 8.951 -24.213 1.00 91.19 75 THR A N 1
ATOM 634 C CA . THR A 1 75 ? 5.996 8.461 -25.579 1.00 91.19 75 THR A CA 1
ATOM 635 C C . THR A 1 75 ? 6.452 7.002 -25.560 1.00 91.19 75 THR A C 1
ATOM 637 O O . THR A 1 75 ? 6.975 6.512 -24.557 1.00 91.19 75 THR A O 1
ATOM 640 N N . SER A 1 76 ? 6.198 6.279 -26.652 1.00 90.75 76 SER A N 1
ATOM 641 C CA . SER A 1 76 ? 6.731 4.927 -26.849 1.00 90.75 76 SER A CA 1
ATOM 642 C C . SER A 1 76 ? 8.103 5.017 -27.500 1.00 90.75 76 SER A C 1
ATOM 644 O O . SER A 1 76 ? 8.322 5.843 -28.386 1.00 90.75 76 SER A O 1
ATOM 646 N N . PHE A 1 77 ? 9.014 4.156 -27.060 1.00 88.75 77 PHE A N 1
ATOM 647 C CA . PHE A 1 77 ? 10.344 4.022 -27.651 1.00 88.75 77 PHE A CA 1
ATOM 648 C C . PHE A 1 77 ? 10.362 3.019 -28.814 1.00 88.75 77 PHE A C 1
ATOM 650 O O . PHE A 1 77 ? 11.361 2.918 -29.520 1.00 88.75 77 PHE A O 1
ATOM 657 N N . GLY A 1 78 ? 9.287 2.247 -29.009 1.00 89.25 78 GLY A N 1
ATOM 658 C CA . GLY A 1 78 ? 9.172 1.235 -30.062 1.00 89.25 78 GLY A CA 1
ATOM 659 C C . GLY A 1 78 ? 10.026 -0.011 -29.817 1.00 89.25 78 GLY A C 1
ATOM 660 O O . GLY A 1 78 ? 10.075 -0.899 -30.662 1.00 89.25 78 GLY A O 1
ATOM 661 N N . THR A 1 79 ? 10.688 -0.090 -28.661 1.00 89.88 79 THR A N 1
ATOM 662 C CA . THR A 1 79 ? 11.537 -1.213 -28.257 1.00 89.88 79 THR A CA 1
ATOM 663 C C . THR A 1 79 ? 10.978 -1.813 -26.976 1.00 89.88 79 THR A C 1
ATOM 665 O O . THR A 1 79 ? 10.799 -1.102 -25.983 1.00 89.88 79 THR A O 1
ATOM 668 N N . ALA A 1 80 ? 10.695 -3.115 -27.005 1.00 89.56 80 ALA A N 1
ATOM 669 C CA . ALA A 1 80 ? 10.196 -3.858 -25.855 1.00 89.56 80 ALA A CA 1
ATOM 670 C C . ALA A 1 80 ? 11.338 -4.524 -25.080 1.00 89.56 80 ALA A C 1
ATOM 672 O O . ALA A 1 80 ? 12.327 -4.973 -25.662 1.00 89.56 80 ALA A O 1
ATOM 673 N N . ASP A 1 81 ? 11.187 -4.608 -23.762 1.00 87.06 81 ASP A N 1
ATOM 674 C CA . ASP A 1 81 ? 12.104 -5.346 -22.910 1.00 87.06 81 ASP A CA 1
ATOM 675 C C . ASP A 1 81 ? 11.918 -6.872 -23.086 1.00 87.06 81 ASP A C 1
ATOM 677 O O . ASP A 1 81 ? 10.793 -7.350 -23.253 1.00 87.06 81 ASP A O 1
ATOM 681 N N . PRO A 1 82 ? 12.994 -7.671 -23.007 1.00 83.81 82 PRO A N 1
ATOM 682 C CA . PRO A 1 82 ? 12.926 -9.109 -23.261 1.00 83.81 82 PRO A CA 1
ATOM 683 C C . PRO A 1 82 ? 12.301 -9.936 -22.121 1.00 83.81 82 PRO A C 1
ATOM 685 O O . PRO A 1 82 ? 12.040 -11.121 -22.317 1.00 83.81 82 PRO A O 1
ATOM 688 N N . ILE A 1 83 ? 12.081 -9.368 -20.928 1.00 84.25 83 ILE A N 1
ATOM 689 C CA . ILE A 1 83 ? 11.645 -10.117 -19.733 1.00 84.25 83 ILE A CA 1
ATOM 690 C C . ILE A 1 83 ? 10.129 -10.015 -19.534 1.00 84.25 83 ILE A C 1
ATOM 692 O O . ILE A 1 83 ? 9.457 -11.013 -19.272 1.00 84.25 83 ILE A O 1
ATOM 696 N N . PHE A 1 84 ? 9.586 -8.806 -19.624 1.00 88.50 84 PHE A N 1
ATOM 697 C CA . PHE A 1 84 ? 8.182 -8.486 -19.389 1.00 88.50 84 PHE A CA 1
ATOM 698 C C . PHE A 1 84 ? 7.444 -8.065 -20.662 1.00 88.50 84 PHE A C 1
ATOM 700 O O . PHE A 1 84 ? 6.222 -7.897 -20.603 1.00 88.50 84 PHE A O 1
ATOM 707 N N . ASN A 1 85 ? 8.148 -7.932 -21.792 1.00 90.31 85 ASN A N 1
ATOM 708 C CA . ASN A 1 85 ? 7.593 -7.540 -23.085 1.00 90.31 85 ASN A CA 1
ATOM 709 C C . ASN A 1 85 ? 6.823 -6.206 -23.018 1.00 90.31 85 ASN A C 1
ATOM 711 O O . ASN A 1 85 ? 5.703 -6.069 -23.519 1.00 90.31 85 ASN A O 1
ATOM 715 N N . ARG A 1 86 ? 7.399 -5.226 -22.319 1.00 89.69 86 ARG A N 1
ATOM 716 C CA . ARG A 1 86 ? 6.897 -3.862 -22.146 1.00 89.69 86 ARG A CA 1
ATOM 717 C C . ARG A 1 86 ? 7.827 -2.873 -22.838 1.00 89.69 86 ARG A C 1
ATOM 719 O O . ARG A 1 86 ? 9.041 -3.021 -22.822 1.00 89.69 86 ARG A O 1
ATOM 726 N N . ASP A 1 87 ? 7.242 -1.836 -23.425 1.00 92.56 87 ASP A N 1
ATOM 727 C CA . ASP A 1 87 ? 8.002 -0.736 -24.023 1.00 92.56 87 ASP A CA 1
ATOM 728 C C . ASP A 1 87 ? 8.882 -0.040 -22.973 1.00 92.56 87 ASP A C 1
ATOM 730 O O . ASP A 1 87 ? 8.447 0.166 -21.837 1.00 92.56 87 ASP A O 1
ATOM 734 N N . ILE A 1 88 ? 10.092 0.373 -23.347 1.00 89.00 88 ILE A N 1
ATOM 735 C CA . ILE A 1 88 ? 11.022 1.082 -22.447 1.00 89.00 88 ILE A CA 1
ATOM 736 C C . ILE A 1 88 ? 10.377 2.342 -21.829 1.00 89.00 88 ILE A C 1
ATOM 738 O O . ILE A 1 88 ? 10.603 2.654 -20.656 1.00 89.00 88 ILE A O 1
ATOM 742 N N . GLY A 1 89 ? 9.484 3.018 -22.557 1.00 88.94 89 GLY A N 1
ATOM 743 C CA . GLY A 1 89 ? 8.730 4.181 -22.087 1.00 88.94 89 GLY A CA 1
ATOM 744 C C . GLY A 1 89 ? 7.776 3.876 -20.934 1.00 88.94 89 GLY A C 1
ATOM 745 O O . GLY A 1 89 ? 7.487 4.759 -20.122 1.00 88.94 89 GLY A O 1
ATOM 746 N N . PHE A 1 90 ? 7.338 2.622 -20.766 1.00 91.56 90 PHE A N 1
ATOM 747 C CA . PHE A 1 90 ? 6.627 2.215 -19.552 1.00 91.56 90 PHE A CA 1
ATOM 748 C C . PHE A 1 90 ? 7.497 2.445 -18.316 1.00 91.56 90 PHE A C 1
ATOM 750 O O . PHE A 1 90 ? 7.023 3.008 -17.332 1.00 91.56 90 PHE A O 1
ATOM 757 N N . TYR A 1 91 ? 8.763 2.049 -18.369 1.00 89.44 91 TYR A N 1
ATOM 758 C CA . TYR A 1 91 ? 9.645 2.092 -17.214 1.00 89.44 91 TYR A CA 1
ATOM 759 C C . TYR A 1 91 ? 10.152 3.503 -16.901 1.00 89.44 91 TYR A C 1
ATOM 761 O O . TYR A 1 91 ? 10.290 3.851 -15.731 1.00 89.44 91 TYR A O 1
ATOM 769 N N . MET A 1 92 ? 10.363 4.335 -17.925 1.00 88.25 92 MET A N 1
ATOM 770 C CA . MET A 1 92 ? 10.785 5.728 -17.736 1.00 88.25 92 MET A CA 1
ATOM 771 C C . MET A 1 92 ? 9.641 6.649 -17.303 1.00 88.25 92 MET A C 1
ATOM 773 O O . MET A 1 92 ? 9.854 7.542 -16.488 1.00 88.25 92 MET A O 1
ATOM 777 N N . PHE A 1 93 ? 8.430 6.443 -17.831 1.00 90.69 93 PHE A N 1
ATOM 778 C CA . PHE A 1 93 ? 7.332 7.399 -17.653 1.00 90.69 93 PHE A CA 1
ATOM 779 C C . PHE A 1 93 ? 6.195 6.861 -16.783 1.00 90.69 93 PHE A C 1
ATOM 781 O O . PHE A 1 93 ? 5.667 7.566 -15.927 1.00 90.69 93 PHE A O 1
ATOM 788 N N . SER A 1 94 ? 5.798 5.601 -16.985 1.00 93.44 94 SER A N 1
ATOM 789 C CA . SER A 1 94 ? 4.622 5.032 -16.312 1.00 93.44 94 SER A CA 1
ATOM 790 C C . SER A 1 94 ? 4.933 4.437 -14.946 1.00 93.44 94 SER A C 1
ATOM 792 O O . SER A 1 94 ? 4.178 4.655 -13.999 1.00 93.44 94 SER A O 1
ATOM 794 N N . LEU A 1 95 ? 6.038 3.711 -14.816 1.00 92.06 95 LEU A N 1
ATOM 795 C CA . LEU A 1 95 ? 6.430 3.060 -13.572 1.00 92.06 95 LEU A CA 1
ATOM 796 C C . LEU A 1 95 ? 6.651 4.070 -12.422 1.00 92.06 95 LEU A C 1
ATOM 798 O O . LEU A 1 95 ? 6.045 3.870 -11.365 1.00 92.06 95 LEU A O 1
ATOM 802 N N . PRO A 1 96 ? 7.376 5.199 -12.605 1.00 91.31 96 PRO A N 1
ATOM 803 C CA . PRO A 1 96 ? 7.562 6.187 -11.539 1.00 91.31 96 PRO A CA 1
ATOM 804 C C . PRO A 1 96 ? 6.249 6.840 -11.092 1.00 91.31 96 PRO A C 1
ATOM 806 O O . PRO A 1 96 ? 6.070 7.134 -9.909 1.00 91.31 96 PRO A O 1
ATOM 809 N N . PHE A 1 97 ? 5.305 7.033 -12.018 1.00 92.50 97 PHE A N 1
ATOM 810 C CA . PHE A 1 97 ? 3.974 7.550 -11.707 1.00 92.50 97 PHE A CA 1
ATOM 811 C C . PHE A 1 97 ? 3.158 6.561 -10.868 1.00 92.50 97 PHE A C 1
ATOM 813 O O . PHE A 1 97 ? 2.607 6.936 -9.832 1.00 92.50 97 PHE A O 1
ATOM 820 N N . TRP A 1 98 ? 3.110 5.284 -11.257 1.00 94.25 98 TRP A N 1
ATOM 821 C CA . TRP A 1 98 ? 2.390 4.270 -10.481 1.00 94.25 98 TRP A CA 1
ATOM 822 C C . TRP A 1 98 ? 2.994 4.065 -9.092 1.00 94.25 98 TRP A C 1
ATOM 824 O O . TRP A 1 98 ? 2.264 3.862 -8.122 1.00 94.25 98 TRP A O 1
ATOM 834 N N . GLU A 1 99 ? 4.313 4.177 -8.965 1.00 91.88 99 GLU A N 1
ATOM 835 C CA . GLU A 1 99 ? 4.983 4.170 -7.668 1.00 91.88 99 GLU A CA 1
ATOM 836 C C . GLU A 1 99 ? 4.612 5.362 -6.806 1.00 91.88 99 GLU A C 1
ATOM 838 O O . GLU A 1 99 ? 4.343 5.183 -5.619 1.00 91.88 99 GLU A O 1
ATOM 843 N N . PHE A 1 100 ? 4.575 6.556 -7.394 1.00 91.12 100 PHE A N 1
ATOM 844 C CA . PHE A 1 100 ? 4.119 7.765 -6.724 1.00 91.12 100 PHE A CA 1
ATOM 845 C C . PHE A 1 100 ? 2.690 7.591 -6.193 1.00 91.12 100 PHE A C 1
ATOM 847 O O . PHE A 1 100 ? 2.471 7.721 -4.989 1.00 91.12 100 PHE A O 1
ATOM 854 N N . VAL A 1 101 ? 1.744 7.179 -7.045 1.00 92.94 101 VAL A N 1
ATOM 855 C CA . VAL A 1 101 ? 0.340 6.948 -6.655 1.00 92.94 101 VAL A CA 1
ATOM 856 C C . VAL A 1 101 ? 0.240 5.915 -5.532 1.00 92.94 101 VAL A C 1
ATOM 858 O O . VAL A 1 101 ? -0.459 6.125 -4.537 1.00 92.94 101 VAL A O 1
ATOM 861 N N . ARG A 1 102 ? 0.960 4.797 -5.658 1.00 93.94 102 ARG A N 1
ATOM 862 C CA . ARG A 1 102 ? 0.933 3.715 -4.672 1.00 93.94 102 ARG A CA 1
ATOM 863 C C . ARG A 1 102 ? 1.556 4.143 -3.343 1.00 93.94 102 ARG A C 1
ATOM 865 O O . ARG A 1 102 ? 0.992 3.814 -2.296 1.00 93.94 102 ARG A O 1
ATOM 872 N N . ASN A 1 103 ? 2.688 4.852 -3.358 1.00 90.81 103 ASN A N 1
ATOM 873 C CA . ASN A 1 103 ? 3.341 5.399 -2.162 1.00 90.81 103 ASN A CA 1
ATOM 874 C C . ASN A 1 103 ? 2.415 6.371 -1.431 1.00 90.81 103 ASN A C 1
ATOM 876 O O . ASN A 1 103 ? 2.161 6.177 -0.241 1.00 90.81 103 ASN A O 1
ATOM 880 N N . TRP A 1 104 ? 1.853 7.336 -2.158 1.00 90.38 104 TRP A N 1
ATOM 881 C CA . TRP A 1 104 ? 0.918 8.315 -1.617 1.00 90.38 104 TRP A CA 1
ATOM 882 C C . TRP A 1 104 ? -0.289 7.640 -0.957 1.00 90.38 104 TRP A C 1
ATOM 884 O O . TRP A 1 104 ? -0.608 7.905 0.204 1.00 90.38 104 TRP A O 1
ATOM 894 N N . LEU A 1 105 ? -0.920 6.690 -1.655 1.00 92.75 105 LEU A N 1
ATOM 895 C CA . LEU A 1 105 ? -2.097 5.991 -1.144 1.00 92.75 105 LEU A CA 1
ATOM 896 C C . LEU A 1 105 ? -1.767 5.122 0.079 1.00 92.75 105 LEU A C 1
ATOM 898 O O . LEU A 1 105 ? -2.536 5.085 1.039 1.00 92.75 105 LEU A O 1
ATOM 902 N N . SER A 1 106 ? -0.607 4.460 0.071 1.00 91.38 106 SER A N 1
ATOM 903 C CA . SER A 1 106 ? -0.124 3.649 1.195 1.00 91.38 106 SER A CA 1
ATOM 904 C C . SER A 1 106 ? 0.141 4.505 2.432 1.00 91.38 106 SER A C 1
ATOM 906 O O . SER A 1 106 ? -0.266 4.133 3.534 1.00 91.38 106 SER A O 1
ATOM 908 N N . PHE A 1 107 ? 0.781 5.663 2.261 1.00 89.75 107 PHE A N 1
ATOM 909 C CA . PHE A 1 107 ? 1.062 6.600 3.346 1.00 89.75 107 PHE A CA 1
ATOM 910 C C . PHE A 1 107 ? -0.232 7.179 3.933 1.00 89.75 107 PHE A C 1
ATOM 912 O O . PHE A 1 107 ? -0.451 7.105 5.145 1.00 89.75 107 PHE A O 1
ATOM 919 N N . ALA A 1 108 ? -1.145 7.648 3.077 1.00 89.56 108 ALA A N 1
ATOM 920 C CA . ALA A 1 108 ? -2.447 8.163 3.492 1.00 89.56 108 ALA A CA 1
ATOM 921 C C . ALA A 1 108 ? -3.269 7.121 4.261 1.00 89.56 108 ALA A C 1
ATOM 923 O O . ALA A 1 108 ? -3.801 7.416 5.333 1.00 89.56 108 ALA A O 1
ATOM 924 N N . LEU A 1 109 ? -3.352 5.893 3.746 1.00 91.31 109 LEU A N 1
ATOM 925 C CA . LEU A 1 109 ? -4.121 4.826 4.377 1.00 91.31 109 LEU A CA 1
ATOM 926 C C . LEU A 1 109 ? -3.505 4.381 5.710 1.00 91.31 109 LEU A C 1
ATOM 928 O O . LEU A 1 109 ? -4.242 4.121 6.658 1.00 91.31 109 LEU A O 1
ATOM 932 N N . THR A 1 110 ? -2.174 4.357 5.809 1.00 91.12 110 THR A N 1
ATOM 933 C CA . THR A 1 110 ? -1.460 4.023 7.051 1.00 91.12 110 THR A CA 1
ATOM 934 C C . THR A 1 110 ? -1.717 5.066 8.135 1.00 91.12 110 THR A C 1
ATOM 936 O O . THR A 1 110 ? -2.075 4.697 9.250 1.00 91.12 110 THR A O 1
ATOM 939 N N . ILE A 1 111 ? -1.622 6.364 7.818 1.00 88.75 111 ILE A N 1
ATOM 940 C CA . ILE A 1 111 ? -1.942 7.435 8.777 1.00 88.75 111 ILE A CA 1
ATOM 941 C C . ILE A 1 111 ? -3.393 7.328 9.242 1.00 88.75 111 ILE A C 1
ATOM 943 O O . ILE A 1 111 ? -3.662 7.390 10.440 1.00 88.75 111 ILE A O 1
ATOM 947 N N . ILE A 1 112 ? -4.331 7.120 8.314 1.00 88.44 112 ILE A N 1
ATOM 948 C CA . ILE A 1 112 ? -5.746 6.941 8.658 1.00 88.44 112 ILE A CA 1
ATOM 949 C C . ILE A 1 112 ? -5.922 5.735 9.587 1.00 88.44 112 ILE A C 1
ATOM 951 O O . ILE A 1 112 ? -6.623 5.851 10.589 1.00 88.44 112 ILE A O 1
ATOM 955 N N . ALA A 1 113 ? -5.275 4.606 9.293 1.00 88.56 113 ALA A N 1
ATOM 956 C CA . ALA A 1 113 ? -5.350 3.408 10.121 1.00 88.56 113 ALA A CA 1
ATOM 957 C C . ALA A 1 113 ? -4.800 3.642 11.533 1.00 88.56 113 ALA A C 1
ATOM 959 O O . ALA A 1 113 ? -5.452 3.250 12.498 1.00 88.56 113 ALA A O 1
ATOM 960 N N . VAL A 1 114 ? -3.661 4.332 11.665 1.00 89.44 114 VAL A N 1
ATOM 961 C CA . VAL A 1 114 ? -3.076 4.692 12.967 1.00 89.44 114 VAL A CA 1
ATOM 962 C C . VAL A 1 114 ? -4.022 5.593 13.753 1.00 89.44 114 VAL A C 1
ATOM 964 O O . VAL A 1 114 ? -4.339 5.287 14.897 1.00 89.44 114 VAL A O 1
ATOM 967 N N . VAL A 1 115 ? -4.545 6.662 13.146 1.00 85.81 115 VAL A N 1
ATOM 968 C CA . VAL A 1 115 ? -5.464 7.584 13.834 1.00 85.81 115 VAL A CA 1
ATOM 969 C C . VAL A 1 115 ? -6.749 6.872 14.261 1.00 85.81 115 VAL A C 1
ATOM 971 O O . VAL A 1 115 ? -7.199 7.038 15.394 1.00 85.81 115 VAL A O 1
ATOM 974 N N . VAL A 1 116 ? -7.341 6.059 13.383 1.00 86.00 116 VAL A N 1
ATOM 975 C CA . VAL A 1 116 ? -8.551 5.281 13.689 1.00 86.00 116 VAL A CA 1
ATOM 976 C C . VAL A 1 116 ? -8.289 4.285 14.821 1.00 86.00 116 VAL A C 1
ATOM 978 O O . VAL A 1 116 ? -9.097 4.198 15.745 1.00 86.00 116 VAL A O 1
ATOM 981 N N . ALA A 1 117 ? -7.157 3.578 14.793 1.00 85.06 117 ALA A N 1
ATOM 982 C CA . ALA A 1 117 ? -6.759 2.668 15.863 1.00 85.06 117 ALA A CA 1
ATOM 983 C C . ALA A 1 117 ? -6.583 3.409 17.198 1.00 85.06 117 ALA A C 1
ATOM 985 O O . ALA A 1 117 ? -7.145 2.980 18.204 1.00 85.06 117 ALA A O 1
ATOM 986 N N . THR A 1 118 ? -5.900 4.558 17.201 1.00 81.69 118 THR A N 1
ATOM 987 C CA . THR A 1 118 ? -5.733 5.412 18.387 1.00 81.69 118 THR A CA 1
ATOM 988 C C . THR A 1 118 ? -7.081 5.854 18.958 1.00 81.69 118 THR A C 1
ATOM 990 O O . THR A 1 118 ? -7.297 5.744 20.162 1.00 81.69 118 THR A O 1
ATOM 993 N N . ILE A 1 119 ? -8.031 6.274 18.114 1.00 79.88 119 ILE A N 1
ATOM 994 C CA . ILE A 1 119 ? -9.389 6.635 18.556 1.00 79.88 119 ILE A CA 1
ATOM 995 C C . ILE A 1 119 ? -10.086 5.440 19.218 1.00 79.88 119 ILE A C 1
ATOM 997 O O . ILE A 1 119 ? -10.717 5.602 20.261 1.00 79.88 119 ILE A O 1
ATOM 1001 N N . TYR A 1 120 ? -9.975 4.241 18.644 1.00 78.81 120 TYR A N 1
ATOM 1002 C CA . TYR A 1 120 ? -10.601 3.044 19.209 1.00 78.81 120 TYR A CA 1
ATOM 1003 C C . TYR A 1 120 ? -9.981 2.591 20.530 1.00 78.81 120 TYR A C 1
ATOM 1005 O O . TYR A 1 120 ? -10.715 2.135 21.411 1.00 78.81 120 TYR A O 1
ATOM 1013 N N . ILE A 1 121 ? -8.667 2.756 20.688 1.00 73.75 121 ILE A N 1
ATOM 1014 C CA . ILE A 1 121 ? -7.958 2.486 21.943 1.00 73.75 121 ILE A CA 1
ATOM 1015 C C . ILE A 1 121 ? -8.398 3.483 23.021 1.00 73.75 121 ILE A C 1
ATOM 1017 O O . ILE A 1 121 ? -8.825 3.059 24.092 1.00 73.75 121 ILE A O 1
ATOM 1021 N N . ILE A 1 122 ? -8.380 4.790 22.723 1.00 70.62 122 ILE A N 1
ATOM 1022 C CA . ILE A 1 122 ? -8.786 5.851 23.668 1.00 70.62 122 ILE A CA 1
ATOM 1023 C C . ILE A 1 122 ? -10.237 5.662 24.120 1.00 70.62 122 ILE A C 1
ATOM 1025 O O . ILE A 1 122 ? -10.561 5.853 25.287 1.00 70.62 122 ILE A O 1
ATOM 1029 N N . LYS A 1 123 ? -11.121 5.241 23.212 1.00 67.38 123 LYS A N 1
ATOM 1030 C CA . LYS A 1 123 ? -12.540 5.019 23.516 1.00 67.38 123 LYS A CA 1
ATOM 1031 C C . LYS A 1 123 ? -12.857 3.639 24.094 1.00 67.38 123 LYS A C 1
ATOM 1033 O O . LYS A 1 123 ? -14.027 3.276 24.183 1.00 67.38 123 LYS A O 1
ATOM 1038 N N . ARG A 1 124 ? -11.833 2.865 24.473 1.00 62.28 124 ARG A N 1
ATOM 1039 C CA . ARG A 1 124 ? -11.948 1.546 25.113 1.00 62.28 124 ARG A CA 1
ATOM 1040 C C . ARG A 1 124 ? -12.905 0.589 24.389 1.00 62.28 124 ARG A C 1
ATOM 1042 O O . ARG A 1 124 ? -13.537 -0.260 25.011 1.00 62.28 124 ARG A O 1
ATOM 1049 N N . ALA A 1 125 ? -12.941 0.652 23.053 1.00 56.25 125 ALA A N 1
ATOM 1050 C CA . ALA A 1 125 ? -13.613 -0.363 22.233 1.00 56.25 125 ALA A CA 1
ATOM 1051 C C . ALA A 1 125 ? -12.951 -1.752 22.351 1.00 56.25 125 ALA A C 1
ATOM 1053 O O . ALA A 1 125 ? -13.430 -2.726 21.773 1.00 56.25 125 ALA A O 1
ATOM 1054 N N . VAL A 1 126 ? -11.833 -1.811 23.078 1.00 52.62 126 VAL A N 1
ATOM 1055 C CA . VAL A 1 126 ? -11.050 -2.983 23.435 1.00 52.62 126 VAL A CA 1
ATOM 1056 C C . VAL A 1 126 ? -11.118 -3.133 24.957 1.00 52.62 126 VAL A C 1
ATOM 1058 O O . VAL A 1 126 ? -10.418 -2.431 25.687 1.00 52.62 126 VAL A O 1
ATOM 1061 N N . LYS A 1 127 ? -11.984 -4.021 25.449 1.00 56.09 127 LYS A N 1
ATOM 1062 C CA . LYS A 1 127 ? -12.060 -4.381 26.871 1.00 56.09 127 LYS A CA 1
ATOM 1063 C C . LYS A 1 127 ? -11.142 -5.574 27.130 1.00 56.09 127 LYS A C 1
ATOM 1065 O O . LYS A 1 127 ? -11.157 -6.544 26.372 1.00 56.09 127 LYS A O 1
ATOM 1070 N N . TYR A 1 128 ? -10.335 -5.500 28.184 1.00 46.59 128 TYR A N 1
ATOM 1071 C CA . TYR A 1 128 ? -9.521 -6.622 28.647 1.00 46.59 128 TYR A CA 1
ATOM 1072 C C . TYR A 1 128 ? -10.141 -7.145 29.939 1.00 46.59 128 TYR A C 1
ATOM 1074 O O . TYR A 1 128 ? -9.910 -6.593 31.009 1.00 46.59 128 TYR A O 1
ATOM 1082 N N . GLU A 1 129 ? -10.983 -8.166 29.821 1.00 51.62 129 GLU A N 1
ATOM 1083 C CA . GLU A 1 129 ? -11.735 -8.732 30.942 1.00 51.62 129 GLU A CA 1
ATOM 1084 C C . GLU A 1 129 ? -11.414 -10.228 31.034 1.00 51.62 129 GLU A C 1
ATOM 1086 O O . GLU A 1 129 ? -11.451 -10.940 30.030 1.00 51.62 129 GLU A O 1
ATOM 1091 N N . TYR A 1 130 ? -11.012 -10.711 32.215 1.00 52.56 130 TYR A N 1
ATOM 1092 C CA . TYR A 1 130 ? -10.706 -12.129 32.478 1.00 52.56 130 TYR A CA 1
ATOM 1093 C C . TYR A 1 130 ? -9.794 -12.817 31.431 1.00 52.56 130 TYR A C 1
ATOM 1095 O O . TYR A 1 130 ? -10.092 -13.909 30.948 1.00 52.56 130 TYR A O 1
ATOM 1103 N N . LYS A 1 131 ? -8.668 -12.184 31.054 1.00 55.81 131 LYS A N 1
ATOM 1104 C CA . LYS A 1 131 ? -7.718 -12.668 30.017 1.00 55.81 131 LYS A CA 1
ATOM 1105 C C . LYS A 1 131 ? -8.324 -12.836 28.608 1.00 55.81 131 LYS A C 1
ATOM 1107 O O . LYS A 1 131 ? -7.686 -13.433 27.738 1.00 55.81 131 LYS A O 1
ATOM 1112 N N . LYS A 1 132 ? -9.523 -12.304 28.347 1.00 53.78 132 LYS A N 1
ATOM 1113 C CA . LYS A 1 132 ? -10.133 -12.232 27.015 1.00 53.78 132 LYS A CA 1
ATOM 1114 C C . LYS A 1 132 ? -10.210 -10.781 26.554 1.00 53.78 132 LYS A C 1
ATOM 1116 O O . LYS A 1 132 ? -10.616 -9.879 27.279 1.00 53.78 132 LYS A O 1
ATOM 1121 N N . LEU A 1 133 ? -9.793 -10.575 25.312 1.00 58.59 133 LEU A N 1
ATOM 1122 C CA . LEU A 1 133 ? -9.765 -9.277 24.660 1.00 58.59 133 LEU A CA 1
ATOM 1123 C C . LEU A 1 133 ? -11.082 -9.134 23.879 1.00 58.59 133 LEU A C 1
ATOM 1125 O O . LEU A 1 133 ? -11.245 -9.711 22.802 1.00 58.59 133 LEU A O 1
ATOM 1129 N N . ILE A 1 134 ? -12.052 -8.439 24.472 1.00 64.06 134 ILE A N 1
ATOM 1130 C CA . ILE A 1 134 ? -13.387 -8.228 23.906 1.00 64.06 134 ILE A CA 1
ATOM 1131 C C . ILE A 1 134 ? -13.338 -6.934 23.099 1.00 64.06 134 ILE A C 1
ATOM 1133 O O . ILE A 1 134 ? -13.271 -5.836 23.648 1.00 64.06 134 ILE A O 1
ATOM 1137 N N . ILE A 1 135 ? -13.332 -7.078 21.777 1.00 66.69 135 ILE A N 1
ATOM 1138 C CA . ILE A 1 135 ? -13.451 -5.956 20.844 1.00 66.69 135 ILE A CA 1
ATOM 1139 C C . ILE A 1 135 ? -14.876 -5.940 20.302 1.00 66.69 135 ILE A C 1
ATOM 1141 O O . ILE A 1 135 ? -15.395 -6.993 19.920 1.00 66.69 135 ILE A O 1
ATOM 1145 N N . GLU A 1 136 ? -15.475 -4.760 20.196 1.00 71.06 136 GLU A N 1
ATOM 1146 C CA . GLU A 1 136 ? -16.752 -4.574 19.507 1.00 71.06 136 GLU A CA 1
ATOM 1147 C C . GLU A 1 136 ? -16.655 -5.032 18.036 1.00 71.06 136 GLU A C 1
ATOM 1149 O O . GLU A 1 136 ? -15.719 -4.685 17.305 1.00 71.06 136 GLU A O 1
ATOM 1154 N N . THR A 1 137 ? -17.627 -5.819 17.568 1.00 74.38 137 THR A N 1
ATOM 1155 C CA . THR A 1 137 ? -17.691 -6.321 16.180 1.00 74.38 137 THR A CA 1
ATOM 1156 C C . THR A 1 137 ? -17.546 -5.230 15.105 1.00 74.38 137 THR A C 1
ATOM 1158 O O . THR A 1 137 ? -16.753 -5.438 14.182 1.00 74.38 137 THR A O 1
ATOM 1161 N N . PRO A 1 138 ? -18.210 -4.054 15.180 1.00 77.31 138 PRO A N 1
ATOM 1162 C CA . PRO A 1 138 ? -18.033 -3.006 14.166 1.00 77.31 138 PRO A CA 1
ATOM 1163 C C . PRO A 1 138 ? -16.600 -2.454 14.099 1.00 77.31 138 PRO A C 1
ATOM 1165 O O . PRO A 1 138 ? -16.119 -2.120 13.014 1.00 77.31 138 PRO A O 1
ATOM 1168 N N . VAL A 1 139 ? -15.894 -2.405 15.231 1.00 80.31 139 VAL A N 1
ATOM 1169 C CA . VAL A 1 139 ? -14.503 -1.937 15.307 1.00 80.31 139 VAL A CA 1
ATOM 1170 C C . VAL A 1 139 ? -13.553 -2.945 14.662 1.00 80.31 139 VAL A C 1
ATOM 1172 O O . VAL A 1 139 ? -12.711 -2.560 13.848 1.00 80.31 139 VAL A O 1
ATOM 1175 N N . LYS A 1 140 ? -13.746 -4.244 14.936 1.00 81.81 140 LYS A N 1
ATOM 1176 C CA . LYS A 1 140 ? -12.997 -5.333 14.279 1.00 81.81 140 LYS A CA 1
ATOM 1177 C C . LYS A 1 140 ? -13.143 -5.299 12.763 1.00 81.81 140 LYS A C 1
ATOM 1179 O O . LYS A 1 140 ? -12.141 -5.410 12.055 1.00 81.81 140 LYS A O 1
ATOM 1184 N N . VAL A 1 141 ? -14.368 -5.115 12.269 1.00 85.94 141 VAL A N 1
ATOM 1185 C CA . VAL A 1 141 ? -14.639 -5.064 10.828 1.00 85.94 141 VAL A CA 1
ATOM 1186 C C . VAL A 1 141 ? -13.942 -3.867 10.189 1.00 85.94 141 VAL A C 1
ATOM 1188 O O . VAL A 1 141 ? -13.253 -4.035 9.185 1.00 85.94 141 VAL A O 1
ATOM 1191 N N . HIS A 1 142 ? -14.066 -2.676 10.777 1.00 87.50 142 HIS A N 1
ATOM 1192 C CA . HIS A 1 142 ? -13.463 -1.469 10.214 1.00 87.50 142 HIS A CA 1
ATOM 1193 C C . HIS A 1 142 ? -11.930 -1.548 10.176 1.00 87.50 142 HIS A C 1
ATOM 1195 O O . HIS A 1 142 ? -11.324 -1.252 9.145 1.00 87.50 142 HIS A O 1
ATOM 1201 N N . LEU A 1 143 ? -11.300 -2.017 11.258 1.00 87.50 143 LEU A N 1
ATOM 1202 C CA . LEU A 1 143 ? -9.847 -2.171 11.312 1.00 87.50 143 LEU A CA 1
ATOM 1203 C C . LEU A 1 143 ? -9.350 -3.267 10.357 1.00 87.50 143 LEU A C 1
ATOM 1205 O O . LEU A 1 143 ? -8.344 -3.076 9.677 1.00 87.50 143 LEU A O 1
ATOM 1209 N N . SER A 1 144 ? -10.079 -4.382 10.247 1.00 89.88 144 SER A N 1
ATOM 1210 C CA . SER A 1 144 ? -9.736 -5.457 9.305 1.00 89.88 144 SER A CA 1
ATOM 1211 C C . SER A 1 144 ? -9.835 -4.997 7.852 1.00 89.88 144 SER A C 1
ATOM 1213 O O . SER A 1 144 ? -8.983 -5.355 7.044 1.00 89.88 144 SER A O 1
ATOM 1215 N N . LEU A 1 145 ? -10.828 -4.165 7.518 1.00 91.88 145 LEU A N 1
ATOM 1216 C CA . LEU A 1 145 ? -10.944 -3.567 6.188 1.00 91.88 145 LEU A CA 1
ATOM 1217 C C . LEU A 1 145 ? -9.750 -2.657 5.882 1.00 91.88 145 LEU A C 1
ATOM 1219 O O . LEU A 1 145 ? -9.138 -2.798 4.826 1.00 91.88 145 LEU A O 1
ATOM 1223 N N . LEU A 1 146 ? -9.381 -1.771 6.814 1.00 92.19 146 LEU A N 1
ATOM 1224 C CA . LEU A 1 146 ? -8.223 -0.885 6.664 1.00 92.19 146 LEU A CA 1
ATOM 1225 C C . LEU A 1 146 ? -6.928 -1.672 6.431 1.00 92.19 146 LEU A C 1
ATOM 1227 O O . LEU A 1 146 ? -6.211 -1.398 5.469 1.00 92.19 146 LEU A O 1
ATOM 1231 N N . ILE A 1 147 ? -6.659 -2.684 7.260 1.00 93.31 147 ILE A N 1
ATOM 1232 C CA . ILE A 1 147 ? -5.473 -3.540 7.116 1.00 93.31 147 ILE A CA 1
ATOM 1233 C C . ILE A 1 147 ? -5.514 -4.311 5.790 1.00 93.31 147 ILE A C 1
ATOM 1235 O O . ILE A 1 147 ? -4.509 -4.363 5.084 1.00 93.31 147 ILE A O 1
ATOM 1239 N N . GLY A 1 148 ? -6.670 -4.860 5.408 1.00 94.81 148 GLY A N 1
ATOM 1240 C CA . GLY A 1 148 ? -6.835 -5.565 4.138 1.00 94.81 148 GLY A CA 1
ATOM 1241 C C . GLY A 1 148 ? -6.519 -4.680 2.928 1.00 94.81 148 GLY A C 1
ATOM 1242 O O . GLY A 1 148 ? -5.778 -5.097 2.040 1.00 94.81 148 GLY A O 1
ATOM 1243 N N . PHE A 1 149 ? -6.978 -3.425 2.918 1.00 96.00 149 PHE A N 1
ATOM 1244 C CA . PHE A 1 149 ? -6.620 -2.472 1.862 1.00 96.00 149 PHE A CA 1
ATOM 1245 C C . PHE A 1 149 ? -5.123 -2.130 1.853 1.00 96.00 149 PHE A C 1
ATOM 1247 O O . PHE A 1 149 ? -4.527 -2.070 0.778 1.00 96.00 149 PHE A O 1
ATOM 1254 N N . ILE A 1 150 ? -4.485 -1.970 3.019 1.00 95.50 150 ILE A N 1
ATOM 1255 C CA . ILE A 1 150 ? -3.026 -1.770 3.104 1.00 95.50 150 ILE A CA 1
ATOM 1256 C C . ILE A 1 150 ? -2.283 -2.970 2.496 1.00 95.50 150 ILE A C 1
ATOM 1258 O O . ILE A 1 150 ? -1.316 -2.790 1.755 1.00 95.50 150 ILE A O 1
ATOM 1262 N N . LEU A 1 151 ? -2.747 -4.195 2.752 1.00 95.81 151 LEU A N 1
ATOM 1263 C CA . LEU A 1 151 ? -2.154 -5.413 2.197 1.00 95.81 151 LEU A CA 1
ATOM 1264 C C . LEU A 1 151 ? -2.341 -5.531 0.677 1.00 95.81 151 LEU A C 1
ATOM 1266 O O . LEU A 1 151 ? -1.422 -5.976 -0.010 1.00 95.81 151 LEU A O 1
ATOM 1270 N N . ILE A 1 152 ? -3.465 -5.064 0.125 1.00 97.44 152 ILE A N 1
ATOM 1271 C CA . ILE A 1 152 ? -3.647 -4.953 -1.333 1.00 97.44 152 ILE A CA 1
ATOM 1272 C C . ILE A 1 152 ? -2.620 -3.985 -1.928 1.00 97.44 152 ILE A C 1
ATOM 1274 O O . ILE A 1 152 ? -1.956 -4.316 -2.910 1.00 97.44 152 ILE A O 1
ATOM 1278 N N . LEU A 1 153 ? -2.423 -2.815 -1.312 1.00 96.81 153 LEU A N 1
ATOM 1279 C CA . LEU A 1 153 ? -1.398 -1.864 -1.758 1.00 96.81 153 LEU A CA 1
ATOM 1280 C C . LEU A 1 153 ? 0.014 -2.438 -1.626 1.00 96.81 153 LEU A C 1
ATOM 1282 O O . LEU A 1 153 ? 0.873 -2.164 -2.463 1.00 96.81 153 LEU A O 1
ATOM 1286 N N . LYS A 1 154 ? 0.258 -3.273 -0.611 1.00 95.19 154 LYS A N 1
ATOM 1287 C CA . LYS A 1 154 ? 1.519 -4.001 -0.455 1.00 95.19 154 LYS A CA 1
ATOM 1288 C C . LYS A 1 154 ? 1.728 -5.022 -1.575 1.00 95.19 154 LYS A C 1
ATOM 1290 O O . LYS A 1 154 ? 2.834 -5.115 -2.097 1.00 95.19 154 LYS A O 1
ATOM 1295 N N . SER A 1 155 ? 0.680 -5.736 -1.985 1.00 96.69 155 SER A N 1
ATOM 1296 C CA . SER A 1 155 ? 0.728 -6.625 -3.149 1.00 96.69 155 SER A CA 1
ATOM 1297 C C . SER A 1 155 ? 1.043 -5.856 -4.434 1.00 96.69 155 SER A C 1
ATOM 1299 O O . SER A 1 155 ? 1.974 -6.219 -5.155 1.00 96.69 155 SER A O 1
ATOM 1301 N N . TRP A 1 156 ? 0.366 -4.724 -4.664 1.00 97.56 156 TRP A N 1
ATOM 1302 C CA . TRP A 1 156 ? 0.675 -3.836 -5.788 1.00 97.56 156 TRP A CA 1
ATOM 1303 C C . TRP A 1 156 ? 2.129 -3.347 -5.731 1.00 97.56 156 TRP A C 1
ATOM 1305 O O . TRP A 1 156 ? 2.817 -3.313 -6.749 1.00 97.56 156 TRP A O 1
ATOM 1315 N N . GLN A 1 157 ? 2.658 -3.060 -4.540 1.00 94.94 157 GLN A N 1
ATOM 1316 C CA . GLN A 1 157 ? 4.066 -2.704 -4.402 1.00 94.94 157 GLN A CA 1
ATOM 1317 C C . GLN A 1 157 ? 5.016 -3.825 -4.839 1.00 94.94 157 GLN A C 1
ATOM 1319 O O . GLN A 1 157 ? 6.002 -3.560 -5.524 1.00 94.94 157 GLN A O 1
ATOM 1324 N N . TYR A 1 158 ? 4.745 -5.075 -4.462 1.00 94.19 158 TYR A N 1
ATOM 1325 C CA . TYR A 1 158 ? 5.560 -6.205 -4.913 1.00 94.19 158 TYR A CA 1
ATOM 1326 C C . TYR A 1 158 ? 5.495 -6.388 -6.431 1.00 94.19 158 TYR A C 1
ATOM 1328 O O . TYR A 1 158 ? 6.522 -6.653 -7.054 1.00 94.19 158 TYR A O 1
ATOM 1336 N N . TRP A 1 159 ? 4.324 -6.167 -7.028 1.00 94.50 159 TRP A N 1
ATOM 1337 C CA . TRP A 1 159 ? 4.153 -6.176 -8.478 1.00 94.50 159 TRP A CA 1
ATOM 1338 C C . TRP A 1 159 ? 4.964 -5.070 -9.171 1.00 94.50 15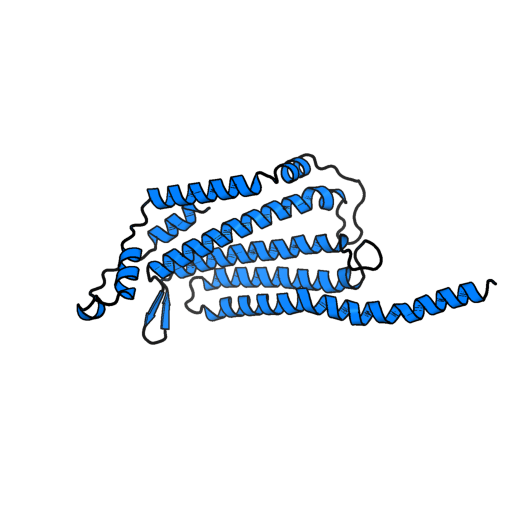9 TRP A C 1
ATOM 1340 O O . TRP A 1 159 ? 5.691 -5.357 -10.115 1.00 94.50 159 TRP A O 1
ATOM 1350 N N . LEU A 1 160 ? 4.919 -3.826 -8.674 1.00 93.00 160 LEU A N 1
ATOM 1351 C CA . LEU A 1 160 ? 5.719 -2.718 -9.221 1.00 93.00 160 LEU A CA 1
ATOM 1352 C C . LEU A 1 160 ? 7.225 -2.980 -9.081 1.00 93.00 160 LEU A C 1
ATOM 1354 O O . LEU A 1 160 ? 7.989 -2.762 -10.018 1.00 93.00 160 LEU A O 1
ATOM 1358 N N . ASN A 1 161 ? 7.651 -3.515 -7.935 1.00 89.94 161 ASN A N 1
ATOM 1359 C CA . ASN A 1 161 ? 9.046 -3.873 -7.696 1.00 89.94 161 ASN A CA 1
ATOM 1360 C C . ASN A 1 161 ? 9.563 -4.949 -8.661 1.00 89.94 161 ASN A C 1
ATOM 1362 O O . ASN A 1 161 ? 10.760 -4.968 -8.936 1.00 89.94 161 ASN A O 1
ATOM 1366 N N . ALA A 1 162 ? 8.699 -5.819 -9.194 1.00 89.75 162 ALA A N 1
ATOM 1367 C CA . ALA A 1 162 ? 9.115 -6.829 -10.166 1.00 89.75 162 ALA A CA 1
ATOM 1368 C C . ALA A 1 162 ? 9.684 -6.183 -11.440 1.00 89.75 162 ALA A C 1
ATOM 1370 O O . ALA A 1 162 ? 10.674 -6.663 -11.984 1.00 89.75 162 ALA A O 1
ATOM 1371 N N . PHE A 1 163 ? 9.130 -5.045 -11.865 1.00 88.69 163 PHE A N 1
ATOM 1372 C CA . PHE A 1 163 ? 9.624 -4.295 -13.022 1.00 88.69 163 PHE A CA 1
ATOM 1373 C C . PHE A 1 163 ? 10.963 -3.595 -12.758 1.00 88.69 163 PHE A C 1
ATOM 1375 O O . PHE A 1 163 ? 11.725 -3.357 -13.691 1.00 88.69 163 PHE A O 1
ATOM 1382 N N . LYS A 1 164 ? 11.298 -3.313 -11.492 1.00 83.94 164 LYS A N 1
ATOM 1383 C CA . LYS A 1 164 ? 12.560 -2.650 -11.121 1.00 83.94 164 LYS A CA 1
ATOM 1384 C C . LYS A 1 164 ? 13.797 -3.517 -11.288 1.00 83.94 164 LYS A C 1
ATOM 1386 O O . LYS A 1 164 ? 14.904 -2.993 -11.265 1.00 83.94 164 LYS A O 1
ATOM 1391 N N . ILE A 1 165 ? 13.624 -4.824 -11.445 1.00 79.81 165 ILE A N 1
ATOM 1392 C CA . ILE A 1 165 ? 14.729 -5.778 -11.582 1.00 79.81 165 ILE A CA 1
ATOM 1393 C C . ILE A 1 165 ? 15.618 -5.422 -12.788 1.00 79.81 165 ILE A C 1
ATOM 1395 O O . ILE A 1 165 ? 16.829 -5.614 -12.738 1.00 79.81 165 ILE A O 1
ATOM 1399 N N . LEU A 1 166 ? 15.040 -4.815 -13.828 1.00 73.19 166 LEU A N 1
ATOM 1400 C CA . LEU A 1 166 ? 15.759 -4.330 -15.011 1.00 73.19 166 LEU A CA 1
ATOM 1401 C C . LEU A 1 166 ? 16.699 -3.144 -14.731 1.00 73.19 166 LEU A C 1
ATOM 1403 O O . LEU A 1 166 ? 17.636 -2.927 -15.490 1.00 73.19 166 LEU A O 1
ATOM 1407 N N . TYR A 1 167 ? 16.484 -2.416 -13.633 1.00 66.00 167 TYR A N 1
ATOM 1408 C CA . TYR A 1 167 ? 17.312 -1.291 -13.187 1.00 66.00 167 TYR A CA 1
ATOM 1409 C C . TYR A 1 167 ? 18.357 -1.687 -12.134 1.00 66.00 167 TYR A C 1
ATOM 1411 O O . TYR A 1 167 ? 18.955 -0.814 -11.503 1.00 66.00 167 TYR A O 1
ATOM 1419 N N . SER A 1 168 ? 18.554 -2.986 -11.887 1.00 57.66 168 SER A N 1
ATOM 1420 C CA . SER A 1 168 ? 19.503 -3.445 -10.874 1.00 57.66 168 SER A CA 1
ATOM 1421 C C . SER A 1 168 ? 20.939 -3.081 -11.261 1.00 57.66 168 SER A C 1
ATOM 1423 O O . SER A 1 168 ? 21.429 -3.454 -12.324 1.00 57.66 168 SER A O 1
ATOM 1425 N N . THR A 1 169 ? 21.626 -2.370 -10.368 1.00 52.50 169 THR A N 1
ATOM 1426 C CA . THR A 1 169 ? 23.065 -2.070 -10.446 1.00 52.50 169 THR A CA 1
ATOM 1427 C C . THR A 1 169 ? 23.921 -3.111 -9.716 1.00 52.50 169 THR A C 1
ATOM 1429 O O . THR A 1 169 ? 25.122 -2.920 -9.563 1.00 52.50 169 THR A O 1
ATOM 1432 N N . ARG A 1 170 ? 23.316 -4.204 -9.215 1.00 47.16 170 ARG A N 1
ATOM 1433 C CA . ARG A 1 170 ? 24.018 -5.247 -8.439 1.00 47.16 170 ARG A CA 1
ATOM 1434 C C . ARG A 1 170 ? 24.796 -6.232 -9.306 1.00 47.16 170 ARG A C 1
ATOM 1436 O O . ARG A 1 170 ? 25.629 -6.965 -8.780 1.00 47.16 170 ARG A O 1
ATOM 1443 N N . ALA A 1 171 ? 24.498 -6.292 -10.600 1.00 49.03 171 ALA A N 1
ATOM 1444 C CA . ALA A 1 171 ? 25.237 -7.106 -11.548 1.00 49.03 171 ALA A CA 1
ATOM 1445 C C . ALA A 1 171 ? 26.483 -6.353 -12.046 1.00 49.03 171 ALA A C 1
ATOM 1447 O O . ALA A 1 171 ? 26.483 -5.130 -12.144 1.00 49.03 171 ALA A O 1
ATOM 1448 N N . VAL A 1 172 ? 27.532 -7.102 -12.407 1.00 46.53 172 VAL A N 1
ATOM 1449 C CA . VAL A 1 172 ? 28.800 -6.587 -12.978 1.00 46.53 172 VAL A CA 1
ATOM 1450 C C . VAL A 1 172 ? 28.576 -5.804 -14.292 1.00 46.53 172 VAL A C 1
ATOM 1452 O O . VAL A 1 172 ? 29.447 -5.073 -14.751 1.00 46.53 172 VAL A O 1
ATOM 1455 N N . ILE A 1 173 ? 27.384 -5.917 -14.883 1.00 50.44 173 ILE A N 1
ATOM 1456 C CA . ILE A 1 173 ? 26.928 -5.199 -16.073 1.00 50.44 173 ILE A CA 1
ATOM 1457 C C . ILE A 1 173 ? 25.602 -4.520 -15.707 1.00 50.44 173 ILE A C 1
ATOM 1459 O O . ILE A 1 173 ? 24.758 -5.156 -15.076 1.00 50.44 173 ILE A O 1
ATOM 1463 N N . PHE A 1 174 ? 25.398 -3.259 -16.105 1.00 49.00 174 PHE A N 1
ATOM 1464 C CA . PHE A 1 174 ? 24.105 -2.580 -15.953 1.00 49.00 174 PHE A CA 1
ATOM 1465 C C . PHE A 1 174 ? 22.985 -3.422 -16.587 1.00 49.00 174 PHE A C 1
ATOM 1467 O O . PHE A 1 174 ? 23.010 -3.681 -17.790 1.00 49.00 174 PHE A O 1
ATOM 1474 N N . GLY A 1 175 ? 22.014 -3.853 -15.776 1.00 56.88 175 GLY A N 1
ATOM 1475 C CA . GLY A 1 175 ? 20.904 -4.702 -16.209 1.00 56.88 175 GLY A CA 1
ATOM 1476 C C . GLY A 1 175 ? 20.623 -5.860 -15.251 1.00 56.88 175 GLY A C 1
ATOM 1477 O O . GLY A 1 175 ? 21.323 -6.081 -14.264 1.00 56.88 175 GLY A O 1
ATOM 1478 N N . ALA A 1 176 ? 19.561 -6.615 -15.529 1.00 58.09 176 ALA A N 1
ATOM 1479 C CA . ALA A 1 176 ? 19.132 -7.708 -14.665 1.00 58.09 176 ALA A CA 1
ATOM 1480 C C . ALA A 1 176 ? 20.130 -8.885 -14.705 1.00 58.09 176 ALA A C 1
ATOM 1482 O O . ALA A 1 176 ? 20.195 -9.626 -15.686 1.00 58.09 176 ALA A O 1
ATOM 1483 N N . GLY A 1 177 ? 20.893 -9.086 -13.627 1.00 63.28 177 GLY A N 1
ATOM 1484 C CA . GLY A 1 177 ? 21.743 -10.269 -13.462 1.00 63.28 177 GLY A CA 1
ATOM 1485 C C . GLY A 1 177 ? 20.935 -11.569 -13.321 1.00 63.28 177 GLY A C 1
ATOM 1486 O O . GLY A 1 177 ? 19.728 -11.556 -13.076 1.00 63.28 177 GLY A O 1
ATOM 1487 N N . TYR A 1 178 ? 21.590 -12.730 -13.423 1.00 58.47 178 TYR A N 1
ATOM 1488 C CA . TYR A 1 178 ? 20.918 -14.037 -13.286 1.00 58.47 178 TYR A CA 1
ATOM 1489 C C . TYR A 1 178 ? 20.213 -14.210 -11.924 1.00 58.47 178 TYR A C 1
ATOM 1491 O O . TYR A 1 178 ? 19.067 -14.656 -11.860 1.00 58.47 178 TYR A O 1
ATOM 1499 N N . ALA A 1 179 ? 20.861 -13.783 -10.833 1.00 58.94 179 ALA A N 1
ATOM 1500 C CA . ALA A 1 179 ? 20.265 -13.788 -9.496 1.00 58.94 179 ALA A CA 1
ATOM 1501 C C . ALA A 1 179 ? 19.030 -12.868 -9.415 1.00 58.94 179 ALA A C 1
ATOM 1503 O O . ALA A 1 179 ? 18.002 -13.239 -8.853 1.00 58.94 179 ALA A O 1
ATOM 1504 N N . ASP A 1 180 ? 19.093 -11.700 -10.051 1.00 61.06 180 ASP A N 1
ATOM 1505 C CA . ASP A 1 180 ? 18.000 -10.730 -10.062 1.00 61.06 180 ASP A CA 1
ATOM 1506 C C . ASP A 1 180 ? 16.794 -11.232 -10.878 1.00 61.06 180 ASP A C 1
ATOM 1508 O O . ASP A 1 180 ? 15.649 -11.133 -10.431 1.00 61.06 180 ASP A O 1
ATOM 1512 N N . THR A 1 181 ? 17.032 -11.846 -12.039 1.00 63.53 181 THR A N 1
ATOM 1513 C CA . THR A 1 181 ? 15.962 -12.347 -12.921 1.00 63.53 181 THR A CA 1
ATOM 1514 C C . THR A 1 181 ? 15.235 -13.572 -12.379 1.00 63.53 181 THR A C 1
ATOM 1516 O O . THR A 1 181 ? 14.021 -13.665 -12.548 1.00 63.53 181 THR A O 1
ATOM 1519 N N . HIS A 1 182 ? 15.932 -14.502 -11.722 1.00 70.12 182 HIS A N 1
ATOM 1520 C CA . HIS A 1 182 ? 15.322 -15.759 -11.277 1.00 70.12 182 HIS A CA 1
ATOM 1521 C C . HIS A 1 182 ? 14.963 -15.752 -9.789 1.00 70.12 182 HIS A C 1
ATOM 1523 O O . HIS A 1 182 ? 13.845 -16.123 -9.435 1.00 70.12 182 HIS A O 1
ATOM 1529 N N . ALA A 1 183 ? 15.859 -15.294 -8.909 1.00 73.81 183 ALA A N 1
ATOM 1530 C CA . ALA A 1 183 ? 15.629 -15.352 -7.466 1.00 73.81 183 ALA A CA 1
ATOM 1531 C C . ALA A 1 183 ? 14.713 -14.214 -6.986 1.00 73.81 183 ALA A C 1
ATOM 1533 O O . ALA A 1 183 ? 13.688 -14.460 -6.343 1.00 73.81 183 ALA A O 1
ATOM 1534 N N . THR A 1 184 ? 15.035 -12.967 -7.344 1.00 79.94 184 THR A N 1
ATOM 1535 C CA . THR A 1 184 ? 14.288 -11.783 -6.882 1.00 79.94 184 THR A CA 1
ATOM 1536 C C . THR A 1 184 ? 12.891 -11.710 -7.500 1.00 79.94 184 THR A C 1
ATOM 1538 O O . THR A 1 184 ? 11.915 -11.435 -6.797 1.00 79.94 184 THR A O 1
ATOM 1541 N N . LEU A 1 185 ? 12.751 -12.012 -8.796 1.00 86.06 185 LEU A N 1
ATOM 1542 C CA . LEU A 1 185 ? 11.443 -12.030 -9.460 1.00 86.06 185 LEU A CA 1
ATOM 1543 C C . LEU A 1 185 ? 10.513 -13.090 -8.863 1.00 86.06 185 LEU A C 1
ATOM 1545 O O . LEU A 1 185 ? 9.334 -12.815 -8.624 1.00 86.06 185 LEU A O 1
ATOM 1549 N N . PHE A 1 186 ? 11.036 -14.289 -8.592 1.00 86.25 186 PHE A N 1
ATOM 1550 C CA . PHE A 1 186 ? 10.272 -15.352 -7.947 1.00 86.25 186 PHE A CA 1
ATOM 1551 C C . PHE A 1 186 ? 9.819 -14.938 -6.542 1.00 86.25 186 PHE A C 1
ATOM 1553 O O . PHE A 1 186 ? 8.627 -15.011 -6.236 1.00 86.25 186 PHE A O 1
ATOM 1560 N N . ALA A 1 187 ? 10.737 -14.413 -5.725 1.00 87.56 187 ALA A N 1
ATOM 1561 C CA . ALA A 1 187 ? 10.437 -13.898 -4.391 1.00 87.56 187 ALA A CA 1
ATOM 1562 C C . ALA A 1 187 ? 9.309 -12.853 -4.406 1.00 87.56 187 ALA A C 1
ATOM 1564 O O . ALA A 1 187 ? 8.346 -12.960 -3.643 1.00 87.56 187 ALA A O 1
ATOM 1565 N N . LEU A 1 188 ? 9.382 -11.869 -5.306 1.00 89.81 188 LEU A N 1
ATOM 1566 C CA . LEU A 1 188 ? 8.368 -10.819 -5.423 1.00 89.81 188 LEU A CA 1
ATOM 1567 C C . LEU A 1 188 ? 7.004 -11.366 -5.854 1.00 89.81 188 LEU A C 1
ATOM 1569 O O . LEU A 1 188 ? 5.985 -10.936 -5.313 1.00 89.81 188 LEU A O 1
ATOM 1573 N N . ARG A 1 189 ? 6.962 -12.342 -6.770 1.00 91.69 189 ARG A N 1
ATOM 1574 C CA . ARG A 1 189 ? 5.707 -12.995 -7.182 1.00 91.69 189 ARG A CA 1
ATOM 1575 C C . ARG A 1 189 ? 5.055 -13.753 -6.026 1.00 91.69 189 ARG A C 1
ATOM 1577 O O . ARG A 1 189 ? 3.851 -13.613 -5.818 1.00 91.69 189 ARG A O 1
ATOM 1584 N N . VAL A 1 190 ? 5.839 -14.500 -5.248 1.00 92.69 190 VAL A N 1
ATOM 1585 C CA . VAL A 1 190 ? 5.344 -15.212 -4.058 1.00 92.69 190 VAL A CA 1
ATOM 1586 C C . VAL A 1 190 ? 4.796 -14.224 -3.028 1.00 92.69 190 VAL A C 1
ATOM 1588 O O . VAL A 1 190 ? 3.676 -14.393 -2.548 1.00 92.69 190 VAL A O 1
ATOM 1591 N N . LEU A 1 191 ? 5.536 -13.154 -2.731 1.00 92.69 191 LEU A N 1
ATOM 1592 C CA . LEU A 1 191 ? 5.113 -12.125 -1.777 1.00 92.69 191 LEU A CA 1
ATOM 1593 C C . LEU A 1 191 ? 3.850 -11.383 -2.222 1.00 92.69 191 LEU A C 1
ATOM 1595 O O . LEU A 1 191 ? 2.983 -11.098 -1.397 1.00 92.69 191 LEU A O 1
ATOM 1599 N N . MET A 1 192 ? 3.720 -11.103 -3.519 1.00 94.56 192 MET A N 1
ATOM 1600 C CA . MET A 1 192 ? 2.531 -10.491 -4.109 1.00 94.56 192 MET A CA 1
ATOM 1601 C C . MET A 1 192 ? 1.280 -11.345 -3.865 1.00 94.56 192 MET A C 1
ATOM 1603 O O . MET A 1 192 ? 0.271 -10.819 -3.387 1.00 94.56 192 MET A O 1
ATOM 1607 N N . VAL A 1 193 ? 1.346 -12.650 -4.153 1.00 96.44 193 VAL A N 1
ATOM 1608 C CA . VAL A 1 193 ? 0.227 -13.585 -3.939 1.00 96.44 193 VAL A CA 1
ATOM 1609 C C . VAL A 1 193 ? -0.064 -13.745 -2.449 1.00 96.44 193 VAL A C 1
ATOM 1611 O O . VAL A 1 193 ? -1.216 -13.642 -2.032 1.00 96.44 193 VAL A O 1
ATOM 1614 N N . LEU A 1 194 ? 0.972 -13.921 -1.628 1.00 95.38 194 LEU A N 1
ATOM 1615 C CA . LEU A 1 194 ? 0.829 -14.080 -0.183 1.00 95.38 194 LEU A CA 1
ATOM 1616 C C . LEU A 1 194 ? 0.168 -12.853 0.465 1.00 95.38 194 LEU A C 1
ATOM 1618 O O . LEU A 1 194 ? -0.703 -13.006 1.321 1.00 95.38 194 LEU A O 1
ATOM 1622 N N . ALA A 1 195 ? 0.518 -11.641 0.025 1.00 95.62 195 ALA A N 1
ATOM 1623 C CA . ALA A 1 195 ? -0.110 -10.408 0.492 1.00 95.62 195 ALA A CA 1
ATOM 1624 C C . ALA A 1 195 ? -1.607 -10.344 0.138 1.00 95.62 195 ALA A C 1
ATOM 1626 O O . ALA A 1 195 ? -2.406 -9.933 0.981 1.00 95.62 195 ALA A O 1
ATOM 1627 N N . LEU A 1 196 ? -2.009 -10.799 -1.059 1.00 96.62 196 LEU A N 1
ATOM 1628 C CA . LEU A 1 196 ? -3.426 -10.881 -1.446 1.00 96.62 196 LEU A CA 1
ATOM 1629 C C . LEU A 1 196 ? -4.189 -11.913 -0.621 1.00 96.62 196 LEU A C 1
ATOM 1631 O O . LEU A 1 196 ? -5.298 -11.631 -0.171 1.00 96.62 196 LEU A O 1
ATOM 1635 N N . VAL A 1 197 ? -3.592 -13.082 -0.379 1.00 96.00 197 VAL A N 1
ATOM 1636 C CA . VAL A 1 197 ? -4.189 -14.111 0.484 1.00 96.00 197 VAL A CA 1
ATOM 1637 C C . VAL A 1 197 ? -4.396 -13.557 1.892 1.00 96.00 197 VAL A C 1
ATOM 1639 O O . VAL A 1 197 ? -5.481 -13.698 2.451 1.00 96.00 197 VAL A O 1
ATOM 1642 N N . CYS A 1 198 ? -3.407 -12.852 2.447 1.00 94.56 198 CYS A N 1
ATOM 1643 C CA . CYS A 1 198 ? -3.549 -12.200 3.748 1.00 94.56 198 CYS A CA 1
ATOM 1644 C C . CYS A 1 198 ? -4.664 -11.144 3.738 1.00 94.56 198 CYS A C 1
ATOM 1646 O O . CYS A 1 198 ? -5.484 -11.125 4.653 1.00 94.56 198 CYS A O 1
ATOM 1648 N N . ALA A 1 199 ? -4.747 -10.304 2.701 1.00 95.25 199 ALA A N 1
ATOM 1649 C CA . ALA A 1 199 ? -5.822 -9.320 2.568 1.00 95.25 199 ALA A CA 1
ATOM 1650 C C . ALA A 1 199 ? -7.210 -9.984 2.548 1.00 95.25 199 ALA A C 1
ATOM 1652 O O . ALA A 1 199 ? -8.109 -9.570 3.282 1.00 95.25 199 ALA A O 1
ATOM 1653 N N . ALA A 1 200 ? -7.366 -11.057 1.768 1.00 94.62 200 ALA A N 1
ATOM 1654 C CA . ALA A 1 200 ? -8.600 -11.833 1.705 1.00 94.62 200 ALA A CA 1
ATOM 1655 C C . ALA A 1 200 ? -8.952 -12.461 3.062 1.00 94.62 200 ALA A C 1
ATOM 1657 O O . ALA A 1 200 ? -10.111 -12.408 3.476 1.00 94.62 200 ALA A O 1
ATOM 1658 N N . LEU A 1 201 ? -7.961 -12.989 3.792 1.00 93.19 201 LEU A N 1
ATOM 1659 C CA . LEU A 1 201 ? -8.161 -13.501 5.148 1.00 93.19 201 LEU A CA 1
ATOM 1660 C C . LEU A 1 201 ? -8.711 -12.412 6.071 1.00 93.19 201 LEU A C 1
ATOM 1662 O O . LEU A 1 201 ? -9.731 -12.654 6.708 1.00 93.19 201 LEU A O 1
ATOM 1666 N N . PHE A 1 202 ? -8.121 -11.211 6.085 1.00 91.69 202 PHE A N 1
ATOM 1667 C CA . PHE A 1 202 ? -8.627 -10.091 6.889 1.00 91.69 202 PHE A CA 1
ATOM 1668 C C . PHE A 1 202 ? -10.084 -9.743 6.556 1.00 91.69 202 PHE A C 1
ATOM 1670 O O . PHE A 1 202 ? -10.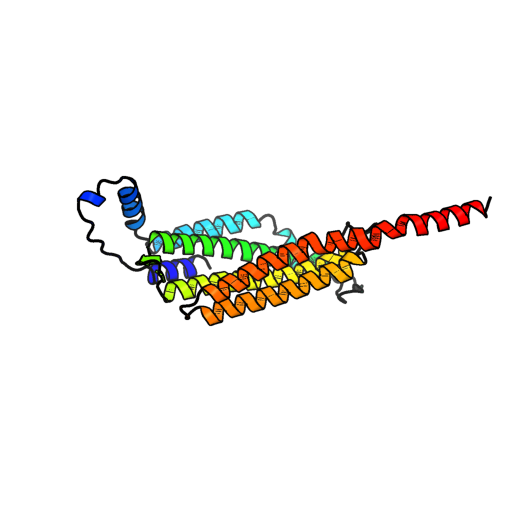871 -9.514 7.473 1.00 91.69 202 PHE A O 1
ATOM 1677 N N . PHE A 1 203 ? -10.483 -9.763 5.281 1.00 92.62 203 PHE A N 1
ATOM 1678 C CA . PHE A 1 203 ? -11.873 -9.508 4.888 1.00 92.62 203 PHE A CA 1
ATOM 1679 C C . PHE A 1 203 ? -12.835 -10.620 5.324 1.00 92.62 203 PHE A C 1
ATOM 1681 O O . PHE A 1 203 ? -13.907 -10.331 5.856 1.00 92.62 203 PHE A O 1
ATOM 1688 N N . VAL A 1 204 ? -12.457 -11.888 5.153 1.00 90.75 204 VAL A N 1
ATOM 1689 C CA . VAL A 1 204 ? -13.303 -13.042 5.507 1.00 90.75 204 VAL A CA 1
ATOM 1690 C C . VAL A 1 204 ? -13.421 -13.207 7.023 1.00 90.75 204 VAL A C 1
ATOM 1692 O O . VAL A 1 204 ? -14.488 -13.553 7.537 1.00 90.75 204 VAL A O 1
ATOM 1695 N N . THR A 1 205 ? -12.347 -12.951 7.771 1.00 88.44 205 THR A N 1
ATOM 1696 C CA . THR A 1 205 ? -12.345 -13.055 9.236 1.00 88.44 205 THR A CA 1
ATOM 1697 C C . THR A 1 205 ? -12.809 -11.781 9.932 1.00 88.44 205 THR A C 1
ATOM 1699 O O . THR A 1 205 ? -12.944 -11.803 11.150 1.00 88.44 205 THR A O 1
ATOM 1702 N N . ALA A 1 206 ? -13.117 -10.705 9.198 1.00 84.56 206 ALA A N 1
ATOM 1703 C CA . ALA A 1 206 ? -13.516 -9.409 9.756 1.00 84.56 206 ALA A CA 1
ATOM 1704 C C . ALA A 1 206 ? -14.678 -9.503 10.764 1.00 84.56 206 ALA A C 1
ATOM 1706 O O . ALA A 1 206 ? -14.727 -8.743 11.729 1.00 84.56 206 ALA A O 1
ATOM 1707 N N . ARG A 1 207 ? -15.613 -10.440 10.543 1.00 80.81 207 ARG A N 1
ATOM 1708 C CA . ARG A 1 207 ? -16.780 -10.684 11.411 1.00 80.81 207 ARG A CA 1
ATOM 1709 C C . ARG A 1 207 ? -16.602 -11.846 12.395 1.00 80.81 207 ARG A C 1
ATOM 1711 O O . ARG A 1 207 ? -17.478 -12.061 13.224 1.00 80.81 207 ARG A O 1
ATOM 1718 N N . LYS A 1 208 ? -15.517 -12.619 12.296 1.00 80.75 208 LYS A N 1
ATOM 1719 C CA . LYS A 1 208 ? -15.271 -13.790 13.153 1.00 80.75 208 LYS A CA 1
ATOM 1720 C C . LYS A 1 208 ? -14.543 -13.367 14.430 1.00 80.75 208 LYS A C 1
ATOM 1722 O O . LYS A 1 208 ? -13.753 -12.429 14.420 1.00 80.75 208 LYS A O 1
ATOM 1727 N N . GLU A 1 209 ? -14.754 -14.089 15.528 1.00 69.38 209 GLU A N 1
ATOM 1728 C CA . GLU A 1 209 ? -14.054 -13.805 16.793 1.00 69.38 209 GLU A CA 1
ATOM 1729 C C . GLU A 1 209 ? -12.558 -14.159 16.759 1.00 69.38 209 GLU A C 1
ATOM 1731 O O . GLU A 1 209 ? -11.767 -13.615 17.530 1.00 69.38 209 GLU A O 1
ATOM 1736 N N . ASN A 1 210 ? -12.145 -15.051 15.853 1.00 76.75 210 ASN A N 1
ATOM 1737 C CA . ASN A 1 210 ? -10.791 -15.593 15.846 1.00 76.75 210 ASN A CA 1
ATOM 1738 C C . ASN A 1 210 ? -9.794 -14.705 15.073 1.00 76.75 210 ASN A C 1
ATOM 1740 O O . ASN A 1 210 ? -9.494 -14.948 13.905 1.00 76.75 210 ASN A O 1
ATOM 1744 N N . TRP A 1 211 ? -9.229 -13.709 15.757 1.00 77.31 211 TRP A N 1
ATOM 1745 C CA . TRP A 1 211 ? -8.192 -12.800 15.238 1.00 77.31 211 TRP A CA 1
ATOM 1746 C C . TRP A 1 211 ? -6.814 -13.459 15.044 1.00 77.31 211 TRP A C 1
ATOM 1748 O O . TRP A 1 211 ? -5.938 -12.895 14.392 1.00 77.31 211 TRP A O 1
ATOM 1758 N N . LYS A 1 212 ? -6.622 -14.676 15.567 1.00 84.12 212 LYS A N 1
ATOM 1759 C CA . LYS A 1 212 ? -5.354 -15.414 15.475 1.00 84.12 212 LYS A CA 1
ATOM 1760 C C . LYS A 1 212 ? -4.985 -15.789 14.038 1.00 84.12 212 LYS A C 1
ATOM 1762 O O . LYS A 1 212 ? -3.815 -15.739 13.684 1.00 84.12 212 LYS A O 1
ATOM 1767 N N . LEU A 1 213 ? -5.973 -16.140 13.209 1.00 85.31 213 LEU A N 1
ATOM 1768 C CA . LEU A 1 213 ? -5.755 -16.535 11.811 1.00 85.31 213 LEU A CA 1
ATOM 1769 C C . LEU A 1 213 ? -5.178 -15.399 10.947 1.00 85.31 213 LEU A C 1
ATOM 1771 O O . LEU A 1 213 ? -4.114 -15.600 10.360 1.00 85.31 213 LEU A O 1
ATOM 1775 N N . PRO A 1 214 ? -5.807 -14.207 10.872 1.00 86.31 214 PRO A N 1
ATOM 1776 C CA . PRO A 1 214 ? -5.241 -13.102 10.100 1.00 86.31 214 PRO A CA 1
ATOM 1777 C C . PRO A 1 214 ? -3.915 -12.601 10.694 1.00 86.31 214 PRO A C 1
ATOM 1779 O O . PRO A 1 214 ? -3.013 -12.239 9.940 1.00 86.31 214 PRO A O 1
ATOM 1782 N N . ALA A 1 215 ? -3.747 -12.645 12.023 1.00 86.88 215 ALA A N 1
ATOM 1783 C CA . ALA A 1 215 ? -2.485 -12.290 12.675 1.00 86.88 215 ALA A CA 1
ATOM 1784 C C . ALA A 1 215 ? -1.340 -13.245 12.296 1.00 86.88 215 ALA A C 1
ATOM 1786 O O . ALA A 1 215 ? -0.239 -12.789 11.988 1.00 86.88 215 ALA A O 1
ATOM 1787 N N . LEU A 1 216 ? -1.602 -14.556 12.256 1.00 90.44 216 LEU A N 1
ATOM 1788 C CA . LEU A 1 216 ? -0.633 -15.549 11.791 1.00 90.44 216 LEU A CA 1
ATOM 1789 C C . LEU A 1 216 ? -0.268 -15.321 10.321 1.00 90.44 216 LEU A C 1
ATOM 1791 O O . LEU A 1 216 ? 0.912 -15.322 9.989 1.00 90.44 216 LEU A O 1
ATOM 1795 N N . GLY A 1 217 ? -1.255 -15.075 9.453 1.00 89.31 217 GLY A N 1
ATOM 1796 C CA . GLY A 1 217 ? -1.006 -14.762 8.042 1.00 89.31 217 GLY A CA 1
ATOM 1797 C C . GLY A 1 217 ? -0.091 -13.546 7.872 1.00 89.31 217 GLY A C 1
ATOM 1798 O O . GLY A 1 217 ? 0.880 -13.599 7.118 1.00 89.31 217 GLY A O 1
ATOM 1799 N N . LEU A 1 218 ? -0.333 -12.481 8.643 1.00 91.25 218 LEU A N 1
ATOM 1800 C CA . LEU A 1 218 ? 0.526 -11.298 8.652 1.00 91.25 218 LEU A CA 1
ATOM 1801 C C . LEU A 1 218 ? 1.949 -11.617 9.142 1.00 91.25 218 LEU A C 1
ATOM 1803 O O . LEU A 1 218 ? 2.914 -11.166 8.528 1.00 91.25 218 LEU A O 1
ATOM 1807 N N . ALA A 1 219 ? 2.094 -12.410 10.207 1.00 90.44 219 ALA A N 1
ATOM 1808 C CA . ALA A 1 219 ? 3.401 -12.828 10.717 1.00 90.44 219 ALA A CA 1
ATOM 1809 C C . ALA A 1 219 ? 4.183 -13.650 9.679 1.00 90.44 219 ALA A C 1
ATOM 1811 O O . ALA A 1 219 ? 5.370 -13.403 9.462 1.00 90.44 219 ALA A O 1
ATOM 1812 N N . VAL A 1 220 ? 3.506 -14.570 8.985 1.00 91.94 220 VAL A N 1
ATOM 1813 C CA . VAL A 1 220 ? 4.085 -15.346 7.881 1.00 91.94 220 VAL A CA 1
ATOM 1814 C C . VAL A 1 220 ? 4.514 -14.422 6.744 1.00 91.94 220 VAL A C 1
ATOM 1816 O O . VAL A 1 220 ? 5.642 -14.534 6.278 1.00 91.94 220 VAL A O 1
ATOM 1819 N N . LEU A 1 221 ? 3.674 -13.468 6.329 1.00 90.75 221 LEU A N 1
ATOM 1820 C CA . LEU A 1 221 ? 4.027 -12.491 5.294 1.00 90.75 221 LEU A CA 1
ATOM 1821 C C . LEU A 1 221 ? 5.295 -11.710 5.663 1.00 90.75 221 LEU A C 1
ATOM 1823 O O . LEU A 1 221 ? 6.194 -11.577 4.834 1.00 90.75 221 LEU A O 1
ATOM 1827 N N . VAL A 1 222 ? 5.381 -11.213 6.900 1.00 90.31 222 VAL A N 1
ATOM 1828 C CA . VAL A 1 222 ? 6.556 -10.478 7.388 1.00 90.31 222 VAL A CA 1
ATOM 1829 C C . VAL A 1 222 ? 7.790 -11.378 7.379 1.00 90.31 222 VAL A C 1
ATOM 1831 O O . VAL A 1 222 ? 8.799 -10.999 6.786 1.00 90.31 222 VAL A O 1
ATOM 1834 N N . GLY A 1 223 ? 7.702 -12.587 7.941 1.00 88.94 223 GLY A N 1
ATOM 1835 C CA . GLY A 1 223 ? 8.810 -13.544 7.961 1.00 88.94 223 GLY A CA 1
ATOM 1836 C C . GLY A 1 223 ? 9.305 -13.900 6.558 1.00 88.94 223 GLY A C 1
ATOM 1837 O O . GLY A 1 223 ? 10.487 -13.748 6.258 1.00 88.94 223 GLY A O 1
ATOM 1838 N N . VAL A 1 224 ? 8.394 -14.278 5.658 1.00 88.31 224 VAL A N 1
ATOM 1839 C CA . VAL A 1 224 ? 8.714 -14.602 4.259 1.00 88.31 224 VAL A CA 1
ATOM 1840 C C . VAL A 1 224 ? 9.304 -13.390 3.534 1.00 88.31 224 VAL A C 1
ATOM 1842 O O . VAL A 1 224 ? 10.228 -13.553 2.743 1.00 88.31 224 VAL A O 1
ATOM 1845 N N . SER A 1 225 ? 8.838 -12.169 3.817 1.00 84.75 225 SER A N 1
ATOM 1846 C CA . SER A 1 225 ? 9.379 -10.955 3.189 1.00 84.75 225 SER A CA 1
ATOM 1847 C C . SER A 1 225 ? 10.828 -10.668 3.572 1.00 84.75 225 SER A C 1
ATOM 1849 O O . SER A 1 225 ? 11.599 -10.232 2.719 1.00 84.75 225 SER A O 1
ATOM 1851 N N . ILE A 1 226 ? 11.216 -10.963 4.813 1.00 84.44 226 ILE A N 1
ATOM 1852 C CA . ILE A 1 226 ? 12.597 -10.815 5.283 1.00 84.44 226 ILE A CA 1
ATOM 1853 C C . ILE A 1 226 ? 13.479 -11.890 4.634 1.00 84.44 226 ILE A C 1
ATOM 1855 O O . ILE A 1 226 ? 14.532 -11.577 4.076 1.00 84.44 226 ILE A O 1
ATOM 1859 N N . LEU A 1 227 ? 13.018 -13.145 4.643 1.00 82.62 227 LEU A N 1
ATOM 1860 C CA . LEU A 1 227 ? 13.752 -14.278 4.079 1.00 82.62 227 LEU A CA 1
ATOM 1861 C C . LEU A 1 227 ? 13.944 -14.141 2.561 1.00 82.62 227 LEU A C 1
ATOM 1863 O O . LEU A 1 227 ? 15.074 -14.147 2.077 1.00 82.62 227 LEU A O 1
ATOM 1867 N N . LEU A 1 228 ? 12.854 -13.989 1.805 1.00 76.75 228 LEU A N 1
ATOM 1868 C CA . LEU A 1 228 ? 12.884 -13.971 0.340 1.00 76.75 228 LEU A CA 1
ATOM 1869 C C . LEU A 1 228 ? 13.300 -12.615 -0.240 1.00 76.75 228 LEU A C 1
ATOM 1871 O O . LEU A 1 228 ? 13.887 -12.575 -1.316 1.00 76.75 228 LEU A O 1
ATOM 1875 N N . GLY A 1 229 ? 12.988 -11.509 0.439 1.00 68.62 229 GLY A N 1
ATOM 1876 C CA . GLY A 1 229 ? 13.284 -10.161 -0.050 1.00 68.62 229 GLY A CA 1
ATOM 1877 C C . GLY A 1 229 ? 14.676 -9.645 0.320 1.00 68.62 229 GLY A C 1
ATOM 1878 O O . GLY A 1 229 ? 15.215 -8.820 -0.411 1.00 68.62 229 GLY A O 1
ATOM 1879 N N . GLY A 1 230 ? 15.253 -10.105 1.436 1.00 70.19 230 GLY A N 1
ATOM 1880 C CA . GLY A 1 230 ? 16.566 -9.649 1.909 1.00 70.19 230 GLY A CA 1
ATOM 1881 C C . GLY A 1 230 ? 17.654 -10.718 1.825 1.00 70.19 230 GLY A C 1
ATOM 1882 O O . GLY A 1 230 ? 18.724 -10.488 1.263 1.00 70.19 230 GLY A O 1
ATOM 1883 N N . ILE A 1 231 ? 17.385 -11.897 2.384 1.00 68.94 231 ILE A N 1
ATOM 1884 C CA . ILE A 1 231 ? 18.420 -12.917 2.605 1.00 68.94 231 ILE A CA 1
ATOM 1885 C C . ILE A 1 231 ? 18.665 -13.751 1.340 1.00 68.94 231 ILE A C 1
ATOM 1887 O O . ILE A 1 231 ? 19.809 -13.943 0.934 1.00 68.94 231 ILE A O 1
ATOM 1891 N N . TYR A 1 232 ? 17.599 -14.207 0.680 1.00 66.44 232 TYR A N 1
ATOM 1892 C CA . TYR A 1 232 ? 17.675 -15.120 -0.464 1.00 66.44 232 TYR A CA 1
ATOM 1893 C C . TYR A 1 232 ? 18.481 -14.584 -1.671 1.00 66.44 232 TYR A C 1
ATOM 1895 O O . TYR A 1 232 ? 19.347 -15.319 -2.154 1.00 66.44 232 TYR A O 1
ATOM 1903 N N . PRO A 1 233 ? 18.309 -13.323 -2.132 1.00 60.59 233 PRO A N 1
ATOM 1904 C CA . PRO A 1 233 ? 19.101 -12.787 -3.245 1.00 60.59 233 PRO A CA 1
ATOM 1905 C C . PRO A 1 233 ? 20.594 -12.708 -2.912 1.00 60.59 233 PRO A C 1
ATOM 1907 O O . PRO A 1 233 ? 21.431 -13.043 -3.746 1.00 60.59 233 PRO A O 1
ATOM 1910 N N . THR A 1 234 ? 20.918 -12.341 -1.668 1.00 64.81 234 THR A N 1
ATOM 1911 C CA . THR A 1 234 ? 22.296 -12.234 -1.171 1.00 64.81 234 THR A CA 1
ATOM 1912 C C . THR A 1 234 ? 22.997 -13.593 -1.182 1.00 64.81 234 THR A C 1
ATOM 1914 O O . THR A 1 234 ? 24.139 -13.697 -1.622 1.00 64.81 234 THR A O 1
ATOM 1917 N N . ILE A 1 235 ? 22.305 -14.660 -0.764 1.00 63.75 235 ILE A N 1
ATOM 1918 C CA . ILE A 1 235 ? 22.862 -16.022 -0.775 1.00 63.75 235 ILE A CA 1
ATOM 1919 C C . ILE A 1 235 ? 23.118 -16.500 -2.207 1.00 63.75 235 ILE A C 1
ATOM 1921 O O . ILE A 1 235 ? 24.198 -17.011 -2.487 1.00 63.75 235 ILE A O 1
ATOM 1925 N N . ILE A 1 236 ? 22.157 -16.329 -3.121 1.00 61.19 236 ILE A N 1
ATOM 1926 C CA . ILE A 1 236 ? 22.316 -16.764 -4.518 1.00 61.19 236 ILE A CA 1
ATOM 1927 C C . ILE A 1 236 ? 23.434 -15.981 -5.215 1.00 61.19 236 ILE A C 1
ATOM 1929 O O . ILE A 1 236 ? 24.227 -16.571 -5.948 1.00 61.19 236 ILE A O 1
ATOM 1933 N N . GLN A 1 237 ? 23.539 -14.675 -4.960 1.00 57.66 237 GLN A N 1
ATOM 1934 C CA . GLN A 1 237 ? 24.617 -13.850 -5.498 1.00 57.66 237 GLN A CA 1
ATOM 1935 C C . GLN A 1 237 ? 25.990 -14.349 -5.016 1.00 57.66 237 GLN A C 1
ATOM 1937 O O . GLN A 1 237 ? 26.888 -14.544 -5.835 1.00 57.66 237 GLN A O 1
ATOM 1942 N N . SER A 1 238 ? 26.128 -14.662 -3.726 1.00 60.72 238 SER A N 1
ATOM 1943 C CA . SER A 1 238 ? 27.385 -15.172 -3.169 1.00 60.72 238 SER A CA 1
ATOM 1944 C C . SER A 1 238 ? 27.715 -16.610 -3.585 1.00 60.72 238 SER A C 1
ATOM 1946 O O . SER A 1 238 ? 28.882 -16.938 -3.777 1.00 60.72 238 SER A O 1
ATOM 1948 N N . ALA A 1 239 ? 26.710 -17.475 -3.737 1.00 57.78 239 ALA A N 1
ATOM 1949 C CA . ALA A 1 239 ? 26.901 -18.896 -4.029 1.00 57.78 239 ALA A CA 1
ATOM 1950 C C . ALA A 1 239 ? 27.057 -19.214 -5.526 1.00 57.78 239 ALA A C 1
ATOM 1952 O O . ALA A 1 239 ? 27.624 -20.251 -5.858 1.00 57.78 239 ALA A O 1
ATOM 1953 N N . VAL A 1 240 ? 26.543 -18.366 -6.429 1.00 54.31 240 VAL A N 1
ATOM 1954 C CA . VAL A 1 240 ? 26.492 -18.649 -7.879 1.00 54.31 240 VAL A CA 1
ATOM 1955 C C . VAL A 1 240 ? 27.301 -17.651 -8.719 1.00 54.31 240 VAL A C 1
ATOM 1957 O O . VAL A 1 240 ? 27.805 -18.036 -9.774 1.00 54.31 240 VAL A O 1
ATOM 1960 N N . VAL A 1 241 ? 27.465 -16.393 -8.283 1.00 51.12 241 VAL A N 1
ATOM 1961 C CA . VAL A 1 241 ? 28.149 -15.354 -9.087 1.00 51.12 241 VAL A CA 1
ATOM 1962 C C . VAL A 1 241 ? 29.625 -15.200 -8.706 1.00 51.12 241 VAL A C 1
ATOM 1964 O O . VAL A 1 241 ? 30.470 -15.247 -9.595 1.00 51.12 241 VAL A O 1
ATOM 1967 N N . LEU A 1 242 ? 29.954 -15.140 -7.411 1.00 50.44 242 LEU A N 1
ATOM 1968 C CA . LEU A 1 242 ? 31.348 -15.049 -6.939 1.00 50.44 242 LEU A CA 1
ATOM 1969 C C . LEU A 1 242 ? 32.259 -16.254 -7.293 1.00 50.44 242 LEU A C 1
ATOM 1971 O O . LEU A 1 242 ? 33.448 -16.029 -7.513 1.00 50.44 242 LEU A O 1
ATOM 1975 N N . PRO A 1 243 ? 31.799 -17.524 -7.411 1.00 48.00 243 PRO A N 1
ATOM 1976 C CA . PRO A 1 243 ? 32.720 -18.633 -7.694 1.00 48.00 243 PRO A CA 1
ATOM 1977 C C . PRO A 1 243 ? 33.248 -18.664 -9.138 1.00 48.00 243 PRO A C 1
ATOM 1979 O O . PRO A 1 243 ? 34.229 -19.351 -9.409 1.00 48.00 243 PRO A O 1
ATOM 1982 N N . ASN A 1 244 ? 32.607 -17.956 -10.076 1.00 46.38 244 ASN A N 1
ATOM 1983 C CA . ASN A 1 244 ? 32.930 -18.031 -11.507 1.00 46.38 244 ASN A CA 1
ATOM 1984 C C . ASN A 1 244 ? 33.889 -16.934 -12.000 1.00 46.38 244 ASN A C 1
ATOM 1986 O O . ASN A 1 244 ? 34.239 -16.927 -13.183 1.00 46.38 244 ASN A O 1
ATOM 1990 N N . GLU A 1 245 ? 34.342 -16.039 -11.120 1.00 48.12 245 GLU A N 1
ATOM 1991 C CA . GLU A 1 245 ? 35.330 -15.005 -11.456 1.00 48.12 245 GLU A CA 1
ATOM 1992 C C . GLU A 1 245 ? 36.709 -15.645 -11.711 1.00 48.12 245 GLU A C 1
ATOM 1994 O O . GLU A 1 245 ? 37.308 -15.446 -12.768 1.00 48.12 245 GLU A O 1
ATOM 1999 N N . GLY A 1 246 ? 37.144 -16.572 -10.848 1.00 47.81 246 GLY A N 1
ATOM 2000 C CA . GLY A 1 246 ? 38.452 -17.230 -10.974 1.00 47.81 246 GLY A CA 1
ATOM 2001 C C . GLY A 1 246 ? 38.608 -18.166 -12.184 1.00 47.81 246 GLY A C 1
ATOM 2002 O O . GLY A 1 246 ? 39.723 -18.358 -12.677 1.00 47.81 246 GLY A O 1
ATOM 2003 N N . THR A 1 247 ? 37.520 -18.749 -12.696 1.00 45.91 247 THR A N 1
ATOM 2004 C CA . THR A 1 247 ? 37.578 -19.656 -13.860 1.00 45.91 247 THR A CA 1
ATOM 2005 C C . THR A 1 247 ? 37.518 -18.894 -15.185 1.00 45.91 247 THR A C 1
ATOM 2007 O O . THR A 1 247 ? 38.175 -19.302 -16.145 1.00 45.91 247 THR A O 1
ATOM 2010 N N . LYS A 1 248 ? 36.796 -17.763 -15.248 1.00 47.97 248 LYS A N 1
ATOM 2011 C CA . LYS A 1 248 ? 36.743 -16.915 -16.452 1.00 47.97 248 LYS A CA 1
ATOM 2012 C C . LYS A 1 248 ? 37.976 -16.022 -16.598 1.00 47.97 248 LYS A C 1
ATOM 2014 O O . LYS A 1 248 ? 38.473 -15.890 -17.714 1.00 47.97 248 LYS A O 1
ATOM 2019 N N . GLU A 1 249 ? 38.535 -15.499 -15.506 1.00 44.88 249 GLU A N 1
ATOM 2020 C CA . GLU A 1 249 ? 39.781 -14.721 -15.568 1.00 44.88 249 GLU A CA 1
ATOM 2021 C C . GLU A 1 249 ? 40.979 -15.580 -15.988 1.00 44.88 249 GLU A C 1
ATOM 2023 O O . GLU A 1 249 ? 41.783 -15.154 -16.818 1.00 44.88 249 GLU A O 1
ATOM 2028 N N . ARG A 1 250 ? 41.066 -16.836 -15.523 1.00 50.28 250 ARG A N 1
ATOM 2029 C CA . ARG A 1 250 ? 42.147 -17.746 -15.938 1.00 50.28 250 ARG A CA 1
ATOM 2030 C C . ARG A 1 250 ? 42.104 -18.043 -17.443 1.00 50.28 250 ARG A C 1
ATOM 2032 O O . ARG A 1 250 ? 43.154 -18.152 -18.068 1.00 50.28 250 ARG A O 1
ATOM 2039 N N . LEU A 1 251 ? 40.910 -18.126 -18.031 1.00 46.12 251 LEU A N 1
ATOM 2040 C CA . LEU A 1 251 ? 40.718 -18.338 -19.470 1.00 46.12 251 LEU A CA 1
ATOM 2041 C C . LEU A 1 251 ? 41.148 -17.117 -20.303 1.00 46.12 251 LEU A C 1
ATOM 2043 O O . LEU A 1 251 ? 41.797 -17.287 -21.332 1.00 46.12 251 LEU A O 1
ATOM 2047 N N . ILE A 1 252 ? 40.863 -15.897 -19.836 1.00 51.59 252 ILE A N 1
ATOM 2048 C CA . ILE A 1 252 ? 41.278 -14.655 -20.514 1.00 51.59 252 ILE A CA 1
ATOM 2049 C C . ILE A 1 252 ? 42.799 -14.449 -20.411 1.00 51.59 252 ILE A C 1
ATOM 2051 O O . ILE A 1 252 ? 43.442 -14.120 -21.408 1.00 51.59 252 ILE A O 1
ATOM 2055 N N . VAL A 1 253 ? 43.400 -14.716 -19.247 1.00 53.28 253 VAL A N 1
ATOM 2056 C CA . VAL A 1 253 ? 44.857 -14.603 -19.047 1.00 53.28 253 VAL A CA 1
ATOM 2057 C C . VAL A 1 253 ? 45.624 -15.647 -19.868 1.00 53.28 253 VAL A C 1
ATOM 2059 O O . VAL A 1 253 ? 46.678 -15.337 -20.421 1.00 53.28 253 VAL A O 1
ATOM 2062 N N . LEU A 1 254 ? 45.101 -16.870 -20.010 1.00 54.06 254 LEU A N 1
ATOM 2063 C CA . LEU A 1 254 ? 45.725 -17.905 -20.844 1.00 54.06 254 LEU A CA 1
ATOM 2064 C C . LEU A 1 254 ? 45.610 -17.613 -22.348 1.00 54.06 254 LEU A C 1
ATOM 2066 O O . LEU A 1 254 ? 46.543 -17.918 -23.087 1.00 54.06 254 LEU A O 1
ATOM 2070 N N . LEU A 1 255 ? 44.518 -16.987 -22.799 1.00 51.56 255 LEU A N 1
ATOM 2071 C CA . LEU A 1 255 ? 44.376 -16.548 -24.191 1.00 51.56 255 LEU A CA 1
ATOM 2072 C C . LEU A 1 255 ? 45.352 -15.416 -24.538 1.00 51.56 255 LEU A C 1
ATOM 2074 O O . LEU A 1 255 ? 45.974 -15.468 -25.594 1.00 51.56 255 LEU A O 1
ATOM 2078 N N . TYR A 1 256 ? 45.555 -14.449 -23.638 1.00 50.84 256 TYR A N 1
ATOM 2079 C CA . TYR A 1 256 ? 46.550 -13.388 -23.837 1.00 50.84 256 TYR A CA 1
ATOM 2080 C C . TYR A 1 256 ? 47.994 -13.901 -23.771 1.00 50.84 256 TYR A C 1
ATOM 2082 O O . TYR A 1 256 ? 48.845 -13.420 -24.511 1.00 50.84 256 TYR A O 1
ATOM 2090 N N . ARG A 1 257 ? 48.278 -14.905 -22.931 1.00 50.56 257 ARG A N 1
ATOM 2091 C CA . ARG A 1 257 ? 49.616 -15.509 -22.825 1.00 50.56 257 ARG A CA 1
ATOM 2092 C C . ARG A 1 257 ? 50.022 -16.326 -24.056 1.00 50.56 257 ARG A C 1
ATOM 2094 O O . ARG A 1 257 ? 51.208 -16.449 -24.307 1.00 50.56 257 ARG A O 1
ATOM 2101 N N . ASN A 1 258 ? 49.066 -16.876 -24.803 1.00 50.06 258 ASN A N 1
ATOM 2102 C CA . ASN A 1 258 ? 49.331 -17.603 -26.053 1.00 50.06 258 ASN A CA 1
ATOM 2103 C C . ASN A 1 258 ? 49.407 -16.687 -27.292 1.00 50.06 258 ASN A C 1
ATOM 2105 O O . ASN A 1 258 ? 49.606 -17.185 -28.397 1.00 50.06 258 ASN A O 1
ATOM 2109 N N . LEU A 1 259 ? 49.214 -15.373 -27.123 1.00 50.34 259 LEU A N 1
ATOM 2110 C CA . LEU A 1 259 ? 49.241 -14.363 -28.188 1.00 50.34 259 LEU A CA 1
ATOM 2111 C C . LEU A 1 259 ? 50.467 -13.425 -28.116 1.00 50.34 259 LEU A C 1
ATOM 2113 O O . LEU A 1 259 ? 50.524 -12.457 -28.873 1.00 50.34 259 LEU A O 1
ATOM 2117 N N . ILE A 1 260 ? 51.436 -13.708 -27.236 1.00 47.25 260 ILE A N 1
ATOM 2118 C CA . ILE A 1 260 ? 52.732 -13.013 -27.095 1.00 47.25 260 ILE A CA 1
ATOM 2119 C C . ILE A 1 260 ? 53.836 -14.066 -27.178 1.00 47.25 260 ILE A C 1
ATOM 2121 O O . ILE A 1 260 ? 54.838 -13.810 -27.879 1.00 47.25 260 ILE A O 1
#

Organism: NCBI:txid412755

Sequence (260 aa):
LSFINLSFARRFAPEFQVEIGQDEFERPEIQLYKSLQNIQINKKFVLWFSLIIALFMGFSEGTSWEKILIYFNRTSFGTADPIFNRDIGFYMFSLPFWEFVRNWLSFALTIIAVVVA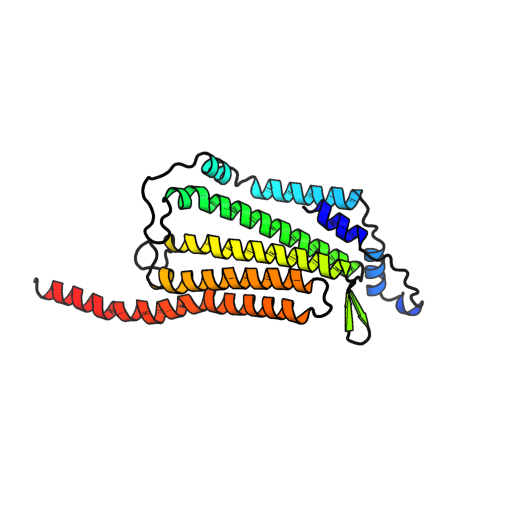TIYIIKRAVKYEYKKLIIETPVKVHLSLLIGFILILKSWQYWLNAFKILYSTRAVIFGAGYADTHATLFALRVLMVLALVCAALFFVTARKENWKLPALGLAVLVGVSILLGGIYPTIIQSAVVLPNEGTKERLIVLLYRNLI

Radius of gyration: 25.97 Å; chains: 1; bounding box: 73×40×76 Å

InterPro domains:
  IPR005372 Uncharacterised protein family UPF0182 [PF03699] (3-250)
  IPR005372 Uncharacterised protein family UPF0182 [PTHR39344] (3-250)

Foldseek 3Di:
DQLVLVVLLLVPQDDDDDPDDPVVVPDVVVVVLVVLQPPNCDSVNSVVVVVVLVVVLCVVCVVVVVLVVLQVVFDFPPDADPQPRHTPSCVVRVLVNLVSVLVSVLVSLVVSLVVSVVSCVSSCCFDCDPNDTHHDLSSLLSNLLSLLVNLLSVLVVLVSVLVCLQQDPPDPDGGRDPLSRPQSNVLSNVLSVLSNVLSVVSNVCSRPPDPVVSVVSVVVSVVSCCCRVPPRSVCCCVVPVVVCPVVVVVVVVVVVVVVD

Secondary structure (DSSP, 8-state):
-HHHHHHHHHHTSPP------GGGTT-HHHHHHHHHHT----HHHHHHHHHHHHHHHHHHHGGGHHHHHHHHT----S-B-TTT--BHHIIIIIHHHHHHHHHHHHHHHHHHHHHHHHHHHHTT-EEEETTEEEE-HHHHHHHHHHHHHHHHHHHHHHHHHHHGGGG---SSSSS--HHIIIIIHHHHHHHHHHHHHHHHHHHHHTTSS-THHHHHHHHHHHHHHHIIIIIHHHHHIIIIIGGGHHHHHHHHHHHHHTT-

pLDDT: mean 76.45, std 15.75, range [42.47, 97.56]